Protein 2HKU (pdb70)

Radius of gyration: 21.36 Å; Cα contacts (8 Å, |Δi|>4): 514; chains: 2; bounding box: 47×58×42 Å

Foldseek 3Di:
DLLVLLLVLLLVCCLVPNLPPDPVSSCVSSVHDSVVCCVNQVDSLRSLLVSLLVLLVVQQVVLLVQLVPDDDQLSSLLSSLLSLQPVSLSSLVSNLVNVCDPPVVRVVSNVVSVVCQLVSCLPRVVVLLCLDADDPDDSSVVSVVLVVLSSVLSVVCVVVVQDPQNNSVSSSVVSCVVRVRDPSSRND/DVVLLLVLCLVVCLPPNLVPDSVSSCVSSVHDSVVCCVPQVDSLSSLLVSLLVLLVVQQVVLCVQLVPQFAQLSSLLSNLCSCLPVSLSSLVSNLVLVCPPPCSSVVSNVVSVVVQQVVQLVVVVVRQVPPDDWDDDSSVLSCQLVVLSSVVSVVVVVDSVVSSVSNCVSRVQDPVRRVDTD

Solvent-accessible surface area: 16522 Å² total

InterPro domains:
  IPR001647 DNA-binding HTH domain, TetR-type [PS50977] (17-76)
  IPR009057 Homedomain-like superfamily [SSF46689] (18-74)
  IPR011075 Tetracyclin repressor-like, C-terminal domain [PF16914] (91-196)
  IPR036271 Tetracyclin repressor-like, C-terminal domain superfamily [SSF48498] (88-207)
  IPR050109 HTH-type, TetR-like transcriptional regulator [PTHR30055] (7-177)

Organism: Rhodococcus jostii (strain RHA1) (NCBI:txid101510)

Secondary structure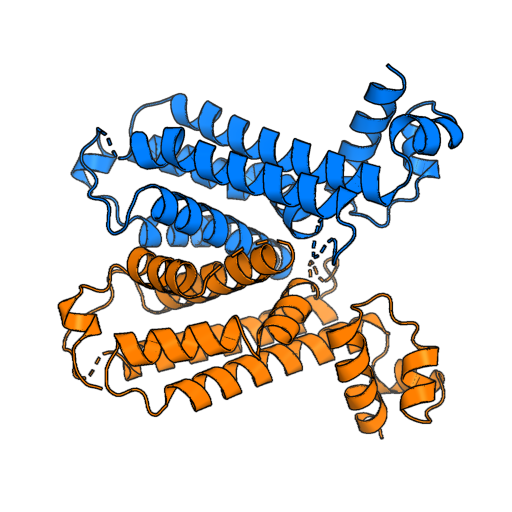 (DSSP, 8-state):
-HHHHHHHHHHHHHHHH-TTS-HHHHHHHHT--HHHHHHHHSSHHHHHHHHHHHHHHHHHHHHHHHHHT---HHHHHHHHHHHHHTTTHHHHHHHHH----S-HHHHHHHHHHHHHHHHHHIIIIIHH---SPPPSS-HHHHHHHHHHHHHHHHHHHHHTTS-TT-SHHHHHHHHHHHH---HHHHH-/-HHHHHHHHHHHHHHH-TTS-HHHHHHHTT--THHHHHHHSSHHHHHHHHHHHHHHHHHHHHHHHHTT-SBHHHHHHHHHHHHHTTTHHHHHHHHH---TT-HHHHHHHHHHHHHHHHHHHHHHHHH-------SS-HHHHHHHHHHHHHHHHHHHT--HHHHHHHHHHHTT--HHHHHSB-

B-factor: mean 34.72, std 11.73, range [13.35, 79.05]

Sequence (370 aa):
QTRDALFTAATELFLEHGEGVPITQICAAAGAHPNQVTYYYGSKERLFVEVACAAVLRAGKRAEDDAATAETVGDYTEKLVGSLLGPGAPSVELFTSALTGRRSELRDLITDTLRTLHSSGEVALIRTLRTGWQLRAGIDVESKAFWSAIFGLVIQKTATGESFGYSLEEAVAVIFANLQIPETVRNTTRDALFTAATELFLEHGEGVPITQICAAAGAHPNQVTYYYGSKERLFVEVACAAVLRAGKRAEDDAATAETVGDYTEKLVGSLLGPGAPSVELFTSALTGRRSELRDLITDTLRTLHSSGEVALIRTLRTGWQLRAGIDVESKAFWSAIFGLVIQKTASLEEAVAVIFANLQIPETVRNTSI

CATH classification: 1.10.357.10

Nearest PDB structures (foldseek):
  2hku-assembly1_A  TM=1.004E+00  e=6.863E-24  Rhodococcus jostii RHA1
  2hku-assembly1_B  TM=9.441E-01  e=1.344E-18  Rhodococcus jostii RHA1
  5gpa-assembly1_A  TM=7.319E-01  e=1.864E-05  Halalkalibacterium halodurans C-125
  6o6n-assembly1_A  TM=6.752E-01  e=1.277E-03  Mycobacterium tuberculosis
  3f0c-assembly1_A-2  TM=6.975E-01  e=4.454E-02  Cytophaga hutchinsonii ATCC 33406

Structure (mmCIF, N/CA/C/O backbone):
data_2HKU
#
_entry.id   2HKU
#
_cell.length_a   94.400
_cell.length_b   123.701
_cell.length_c   73.840
_cell.angle_alpha   90.00
_cell.angle_beta   90.00
_cell.angle_gamma   90.00
#
_symmetry.space_group_name_H-M   'C 2 2 21'
#
loop_
_entity.id
_entity.type
_entity.pdbx_description
1 polymer 'A putative transcriptional regulator'
2 non-polymer 1,2-ETHANEDIOL
3 non-polymer 'TETRAETHYLENE GLYCOL'
4 water water
#
loop_
_atom_site.group_PDB
_atom_site.id
_atom_site.type_symbol
_atom_site.label_atom_id
_atom_site.label_alt_id
_atom_site.label_comp_id
_atom_site.label_asym_id
_atom_site.label_entity_id
_atom_site.label_seq_id
_atom_site.pdbx_PDB_ins_code
_atom_site.Cartn_x
_atom_site.Cartn_y
_atom_site.Cartn_z
_atom_site.occupancy
_atom_site.B_iso_or_equiv
_atom_site.auth_seq_id
_atom_site.auth_comp_id
_atom_site.auth_asym_id
_atom_site.auth_atom_id
_atom_site.pdbx_PDB_model_num
ATOM 1 N N . GLN A 1 20 ? 5.741 7.109 16.033 1.00 56.40 18 GLN A N 1
ATOM 2 C CA . GLN A 1 20 ? 4.577 6.166 16.189 1.00 56.72 18 GLN A CA 1
ATOM 3 C C . GLN A 1 20 ? 4.807 5.133 17.328 1.00 56.18 18 GLN A C 1
ATOM 4 O O . GLN A 1 20 ? 4.299 5.308 18.465 1.00 55.93 18 GLN A O 1
ATOM 10 N N . THR A 1 21 ? 5.570 4.079 17.040 1.00 55.34 19 THR A N 1
ATOM 11 C CA . THR A 1 21 ? 6.239 3.345 18.118 1.00 54.66 19 THR A CA 1
ATOM 12 C C . THR A 1 21 ? 7.349 4.234 18.678 1.00 52.96 19 THR A C 1
ATOM 13 O O . THR A 1 21 ? 7.512 4.280 19.907 1.00 53.31 19 THR A O 1
ATOM 17 N N . ARG A 1 22 ? 8.091 4.937 17.793 1.00 50.72 20 ARG A N 1
ATOM 18 C CA . ARG A 1 22 ? 8.962 6.041 18.228 1.00 48.78 20 ARG A CA 1
ATOM 19 C C . ARG A 1 22 ? 8.305 6.902 19.329 1.00 46.83 20 ARG A C 1
ATOM 20 O O . ARG A 1 22 ? 8.888 7.053 20.432 1.00 44.75 20 ARG A O 1
ATOM 28 N N . ASP A 1 23 ? 7.093 7.418 19.065 1.00 45.07 21 ASP A N 1
ATOM 29 C CA . ASP A 1 23 ? 6.384 8.253 20.045 1.00 44.32 21 ASP A CA 1
ATOM 30 C C . ASP A 1 23 ? 5.931 7.498 21.314 1.00 42.48 21 ASP A C 1
ATOM 31 O O . ASP A 1 23 ? 5.995 8.051 22.445 1.00 41.16 21 ASP A O 1
ATOM 36 N N . ALA A 1 24 ? 5.496 6.245 21.128 1.00 40.52 22 ALA A N 1
ATOM 37 C CA . ALA A 1 24 ? 5.072 5.418 22.261 1.00 39.63 22 ALA A CA 1
ATOM 38 C C . ALA A 1 24 ? 6.247 5.221 23.246 1.00 37.04 22 ALA A C 1
ATOM 39 O O . ALA A 1 24 ? 6.092 5.343 24.449 1.00 38.02 22 ALA A O 1
ATOM 41 N N . LEU A 1 25 ? 7.401 4.910 22.698 1.00 35.63 23 LEU A N 1
ATOM 42 C CA . LEU A 1 25 ? 8.652 4.735 23.476 1.00 34.43 23 LEU A CA 1
ATOM 43 C C . LEU A 1 25 ? 9.050 6.012 24.243 1.00 32.77 23 LEU A C 1
ATOM 44 O O . LEU A 1 25 ? 9.298 6.012 25.481 1.00 29.61 23 LEU A O 1
ATOM 49 N N . PHE A 1 26 ? 8.983 7.115 23.504 1.00 32.51 24 PHE A N 1
ATOM 50 C CA . PHE A 1 26 ? 9.365 8.400 24.032 1.00 32.94 24 PHE A CA 1
ATOM 51 C C . PHE A 1 26 ? 8.528 8.783 25.209 1.00 32.43 24 PHE A C 1
ATOM 52 O O . PHE A 1 26 ? 9.048 9.174 26.249 1.00 32.11 24 PHE A O 1
ATOM 60 N N . THR A 1 27 ? 7.205 8.637 25.078 1.00 33.01 25 THR A N 1
ATOM 61 C CA . THR A 1 27 ? 6.283 8.920 26.168 1.00 32.86 25 THR A CA 1
ATOM 62 C C . THR A 1 27 ? 6.492 8.023 27.386 1.00 31.28 25 THR A C 1
ATOM 63 O O . THR A 1 27 ? 6.475 8.505 28.480 1.00 31.54 25 THR A O 1
ATOM 67 N N . ALA A 1 28 ? 6.636 6.709 27.188 1.00 30.54 26 ALA A N 1
ATOM 68 C CA . ALA A 1 28 ? 6.734 5.807 28.301 1.00 29.95 26 ALA A CA 1
ATOM 69 C C . ALA A 1 28 ? 8.054 6.163 28.996 1.00 28.68 26 ALA A C 1
ATOM 70 O O . ALA A 1 28 ? 8.102 6.332 30.200 1.00 28.23 26 ALA A O 1
ATOM 72 N N . ALA A 1 29 ? 9.100 6.297 28.180 1.00 28.54 27 ALA A N 1
ATOM 73 C CA . ALA A 1 29 ? 10.456 6.671 28.689 1.00 28.29 27 ALA A CA 1
ATOM 74 C C . ALA A 1 29 ? 10.385 7.923 29.477 1.00 27.62 27 ALA A C 1
ATOM 75 O O . ALA A 1 29 ? 10.922 7.984 30.591 1.00 27.20 27 ALA A O 1
ATOM 77 N N . THR A 1 30 ? 9.733 8.935 28.948 1.00 26.66 28 THR A N 1
ATOM 78 C CA . THR A 1 30 ? 9.614 10.178 29.630 1.00 26.66 28 THR A CA 1
ATOM 79 C C . THR A 1 30 ? 8.957 9.987 30.992 1.00 28.39 28 THR A C 1
ATOM 80 O O . THR A 1 30 ? 9.448 10.449 31.973 1.00 28.06 28 THR A O 1
ATOM 84 N N . GLU A 1 31 ? 7.837 9.307 31.062 1.00 29.53 29 GLU A N 1
ATOM 85 C CA . GLU A 1 31 ? 7.173 9.181 32.374 1.00 32.16 29 GLU A CA 1
ATOM 86 C C . GLU A 1 31 ? 8.046 8.464 33.395 1.00 27.81 29 GLU A C 1
ATOM 87 O O . GLU A 1 31 ? 8.125 8.858 34.543 1.00 28.01 29 GLU A O 1
ATOM 93 N N . LEU A 1 32 ? 8.619 7.363 32.958 1.00 27.11 30 LEU A N 1
ATOM 94 C CA . LEU A 1 32 ? 9.325 6.434 33.867 1.00 28.04 30 LEU A CA 1
ATOM 95 C C . LEU A 1 32 ? 10.629 7.028 34.328 1.00 27.19 30 LEU A C 1
ATOM 96 O O . LEU A 1 32 ? 10.951 6.940 35.507 1.00 26.90 30 LEU A O 1
ATOM 101 N N . PHE A 1 33 ? 11.377 7.635 33.388 1.00 26.90 31 PHE A N 1
ATOM 102 C CA . PHE A 1 33 ? 12.611 8.406 33.722 1.00 27.23 31 PHE A CA 1
ATOM 103 C C . PHE A 1 33 ? 12.391 9.608 34.633 1.00 29.34 31 PHE A C 1
ATOM 104 O O . PHE A 1 33 ? 13.223 9.901 35.565 1.00 29.76 31 PHE A O 1
ATOM 112 N N . LEU A 1 34 ? 11.316 10.364 34.370 1.00 27.87 32 LEU A N 1
ATOM 113 C CA . LEU A 1 34 ? 11.034 11.501 35.239 1.00 29.40 32 LEU A CA 1
ATOM 114 C C . LEU A 1 34 ? 10.765 11.090 36.679 1.00 29.59 32 LEU A C 1
ATOM 115 O O . LEU A 1 34 ? 11.124 11.791 37.608 1.00 32.15 32 LEU A O 1
ATOM 120 N N . GLU A 1 35 ? 10.164 9.938 36.848 1.00 30.72 33 GLU A N 1
ATOM 121 C CA . GLU A 1 35 ? 9.786 9.447 38.154 1.00 33.10 33 GLU A CA 1
ATOM 122 C C . GLU A 1 35 ? 10.940 8.734 38.855 1.00 32.19 33 GLU A C 1
ATOM 123 O O . GLU A 1 35 ? 11.203 8.986 40.042 1.00 33.58 33 GLU A O 1
ATOM 129 N N . HIS A 1 36 ? 11.622 7.827 38.144 1.00 32.08 34 HIS A N 1
ATOM 130 C CA . HIS A 1 36 ? 12.594 6.897 38.811 1.00 32.40 34 HIS A CA 1
ATOM 131 C C . HIS A 1 36 ? 14.035 6.983 38.374 1.00 33.16 34 HIS A C 1
ATOM 132 O O . HIS A 1 36 ? 14.903 6.331 38.974 1.00 34.46 34 HIS A O 1
ATOM 139 N N . GLY A 1 37 ? 14.289 7.755 37.313 1.00 32.30 35 GLY A N 1
ATOM 140 C CA . GLY A 1 37 ? 15.640 8.048 36.868 1.00 29.94 35 GLY A CA 1
ATOM 141 C C . GLY A 1 37 ? 16.105 7.028 35.883 1.00 28.54 35 GLY A C 1
ATOM 142 O O . GLY A 1 37 ? 15.389 6.138 35.484 1.00 29.82 35 GLY A O 1
ATOM 143 N N . GLU A 1 38 ? 17.364 7.164 35.535 1.00 28.80 36 GLU A N 1
ATOM 144 C CA . GLU A 1 38 ? 17.976 6.422 34.497 1.00 29.45 36 GLU A CA 1
ATOM 145 C C . GLU A 1 38 ? 18.035 4.891 34.682 1.00 28.65 36 GLU A C 1
ATOM 146 O O . GLU A 1 38 ? 18.073 4.159 33.688 1.00 25.48 36 GLU A O 1
ATOM 152 N N . GLY A 1 39 ? 17.997 4.412 35.950 1.00 28.96 37 GLY A N 1
ATOM 153 C CA . GLY A 1 39 ? 17.977 2.973 36.221 1.00 29.54 37 GLY A CA 1
ATOM 154 C C . GLY A 1 39 ? 16.755 2.118 35.838 1.00 31.48 37 GLY A C 1
ATOM 155 O O . GLY A 1 39 ? 16.835 0.864 35.854 1.00 32.88 37 GLY A O 1
ATOM 156 N N . VAL A 1 40 ? 15.623 2.746 35.517 1.00 31.82 38 VAL A N 1
ATOM 157 C CA . VAL A 1 40 ? 14.454 2.042 34.914 1.00 30.77 38 VAL A CA 1
ATOM 158 C C . VAL A 1 40 ? 14.884 1.091 33.820 1.00 32.47 38 VAL A C 1
ATOM 159 O O . VAL A 1 40 ? 15.518 1.547 32.835 1.00 32.67 38 VAL A O 1
ATOM 163 N N . PRO A 1 41 ? 14.601 -0.240 33.964 1.00 32.21 39 PRO A N 1
ATOM 164 C CA . PRO A 1 41 ? 15.005 -1.066 32.836 1.00 31.57 39 PRO A CA 1
ATOM 165 C C . PRO A 1 41 ? 14.312 -0.740 31.518 1.00 31.73 39 PRO A C 1
ATOM 166 O O . PRO A 1 41 ? 13.143 -0.429 31.473 1.00 31.14 39 PRO A O 1
ATOM 170 N N . ILE A 1 42 ? 15.046 -0.872 30.433 1.00 31.69 40 ILE A N 1
ATOM 171 C CA . ILE A 1 42 ? 14.421 -0.798 29.113 1.00 32.25 40 ILE A CA 1
ATOM 172 C C . ILE A 1 42 ? 13.138 -1.656 28.896 1.00 32.07 40 ILE A C 1
ATOM 173 O O . ILE A 1 42 ? 12.161 -1.162 28.319 1.00 30.60 40 ILE A O 1
ATOM 178 N N . THR A 1 43 ? 13.121 -2.893 29.419 1.00 32.62 41 THR A N 1
ATOM 179 C CA . THR A 1 43 ? 11.956 -3.842 29.301 1.00 32.50 41 THR A CA 1
ATOM 180 C C . THR A 1 43 ? 10.639 -3.277 29.877 1.00 32.56 41 THR A C 1
ATOM 181 O O . THR A 1 43 ? 9.520 -3.576 29.404 1.00 34.28 41 THR A O 1
ATOM 185 N N . GLN A 1 44 ? 10.775 -2.466 30.903 1.00 31.68 42 GLN A N 1
ATOM 186 C CA . GLN A 1 44 ? 9.657 -1.813 31.534 1.00 34.02 42 GLN A CA 1
ATOM 187 C C . GLN A 1 44 ? 9.142 -0.665 30.701 1.00 32.98 42 GLN A C 1
ATOM 188 O O . GLN A 1 44 ? 7.960 -0.396 30.722 1.00 32.21 42 GLN A O 1
ATOM 194 N N . ILE A 1 45 ? 10.058 0.067 30.031 1.00 32.70 43 ILE A N 1
ATOM 195 C CA . ILE A 1 45 ? 9.693 1.100 29.055 1.00 32.22 43 ILE A CA 1
ATOM 196 C C . ILE A 1 45 ? 8.985 0.454 27.857 1.00 32.52 43 ILE A C 1
ATOM 197 O O . ILE A 1 45 ? 7.976 0.948 27.409 1.00 31.27 43 ILE A O 1
ATOM 202 N N . CYS A 1 46 ? 9.547 -0.639 27.362 1.00 34.62 44 CYS A N 1
ATOM 203 C CA . CYS A 1 46 ? 8.996 -1.386 26.245 1.00 37.22 44 CYS A CA 1
ATOM 204 C C . CYS A 1 46 ? 7.637 -1.986 26.603 1.00 39.11 44 CYS A C 1
ATOM 205 O O . CYS A 1 46 ? 6.708 -1.940 25.777 1.00 39.49 44 CYS A O 1
ATOM 208 N N . ALA A 1 47 ? 7.519 -2.550 27.814 1.00 41.28 45 ALA A N 1
ATOM 209 C CA . ALA A 1 47 ? 6.218 -3.091 28.308 1.00 42.75 45 ALA A CA 1
ATOM 210 C C . ALA A 1 47 ? 5.175 -1.956 28.354 1.00 43.57 45 ALA A C 1
ATOM 211 O O . ALA A 1 47 ? 4.071 -2.097 27.792 1.00 44.41 45 ALA A O 1
ATOM 213 N N . ALA A 1 48 ? 5.564 -0.812 28.943 1.00 43.21 46 ALA A N 1
ATOM 214 C CA . ALA A 1 48 ? 4.768 0.390 28.959 1.00 43.25 46 ALA A CA 1
ATOM 215 C C . ALA A 1 48 ? 4.389 0.859 27.554 1.00 44.05 46 ALA A C 1
ATOM 216 O O . ALA A 1 48 ? 3.258 1.303 27.328 1.00 44.87 46 ALA A O 1
ATOM 218 N N . ALA A 1 49 ? 5.302 0.770 26.600 1.00 43.23 47 ALA A N 1
ATOM 219 C CA . ALA A 1 49 ? 5.005 1.306 25.296 1.00 43.29 47 ALA A CA 1
ATOM 220 C C . ALA A 1 49 ? 4.281 0.336 24.326 1.00 44.14 47 ALA A C 1
ATOM 221 O O . ALA A 1 49 ? 3.965 0.728 23.196 1.00 45.13 47 ALA A O 1
ATOM 223 N N . GLY A 1 50 ? 4.062 -0.920 24.711 1.00 44.54 48 GLY A N 1
ATOM 224 C CA . GLY A 1 50 ? 3.630 -1.954 23.7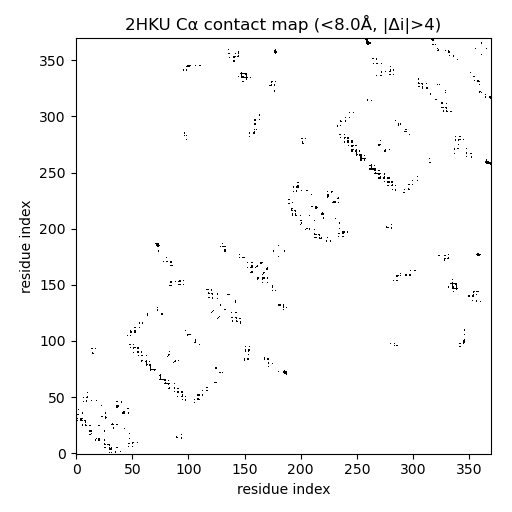31 1.00 45.10 48 GLY A CA 1
ATOM 225 C C . GLY A 1 50 ? 4.662 -2.180 22.634 1.00 45.74 48 GLY A C 1
ATOM 226 O O . GLY A 1 50 ? 4.331 -2.510 21.479 1.00 46.16 48 GLY A O 1
ATOM 227 N N . ALA A 1 51 ? 5.936 -1.984 22.992 1.00 45.36 49 ALA A N 1
ATOM 228 C CA . ALA A 1 51 ? 7.063 -2.051 22.036 1.00 44.50 49 ALA A CA 1
ATOM 229 C C . ALA A 1 51 ? 7.958 -3.255 22.283 1.00 44.75 49 ALA A C 1
ATOM 230 O O . ALA A 1 51 ? 8.024 -3.810 23.395 1.00 43.87 49 ALA A O 1
ATOM 232 N N . HIS A 1 52 ? 8.621 -3.685 21.220 1.00 44.97 50 HIS A N 1
ATOM 233 C CA . HIS A 1 52 ? 9.590 -4.739 21.335 1.00 45.11 50 HIS A CA 1
ATOM 234 C C . HIS A 1 52 ? 10.923 -4.068 21.682 1.00 44.99 50 HIS A C 1
ATOM 235 O O . HIS A 1 52 ? 11.246 -3.011 21.132 1.00 46.52 50 HIS A O 1
ATOM 242 N N . PRO A 1 53 ? 11.713 -4.659 22.608 1.00 44.51 51 PRO A N 1
ATOM 243 C CA . PRO A 1 53 ? 13.071 -4.118 22.851 1.00 43.63 51 PRO A CA 1
ATOM 244 C C . PRO A 1 53 ? 13.870 -3.772 21.600 1.00 42.42 51 PRO A C 1
ATOM 245 O O . PRO A 1 53 ? 14.639 -2.844 21.626 1.00 42.41 51 PRO A O 1
ATOM 249 N N . ASN A 1 54 ? 13.640 -4.445 20.488 1.00 41.75 52 ASN A N 1
ATOM 250 C CA . ASN A 1 54 ? 14.308 -4.069 19.221 1.00 42.58 52 ASN A CA 1
ATOM 251 C C . ASN A 1 54 ? 14.073 -2.649 18.707 1.00 42.23 52 ASN A C 1
ATOM 252 O O . ASN A 1 54 ? 14.904 -2.101 17.977 1.00 41.80 52 ASN A O 1
ATOM 257 N N . GLN A 1 55 ? 12.900 -2.105 19.015 1.00 42.19 53 GLN A N 1
ATOM 258 C CA . GLN A 1 55 ? 12.520 -0.792 18.535 1.00 43.61 53 GLN A CA 1
ATOM 259 C C . GLN A 1 55 ? 13.373 0.273 19.248 1.00 41.88 53 GLN A C 1
ATOM 260 O O . GLN A 1 55 ? 13.688 1.310 18.663 1.00 41.81 53 GLN A O 1
ATOM 266 N N . VAL A 1 56 ? 13.788 -0.021 20.479 1.00 40.83 54 VAL A N 1
ATOM 267 C CA . VAL A 1 56 ? 14.698 0.867 21.178 1.00 41.73 54 VAL A CA 1
ATOM 268 C C . VAL A 1 56 ? 16.039 1.038 20.454 1.00 41.95 54 VAL A C 1
ATOM 269 O O . VAL A 1 56 ? 16.484 2.164 20.213 1.00 40.64 54 VAL A O 1
ATOM 273 N N . THR A 1 57 ? 16.641 -0.068 20.040 1.00 44.34 55 THR A N 1
ATOM 274 C CA . THR A 1 57 ? 17.905 0.021 19.315 1.00 45.26 55 THR A CA 1
ATOM 275 C C . THR A 1 57 ? 17.699 0.651 17.911 1.00 46.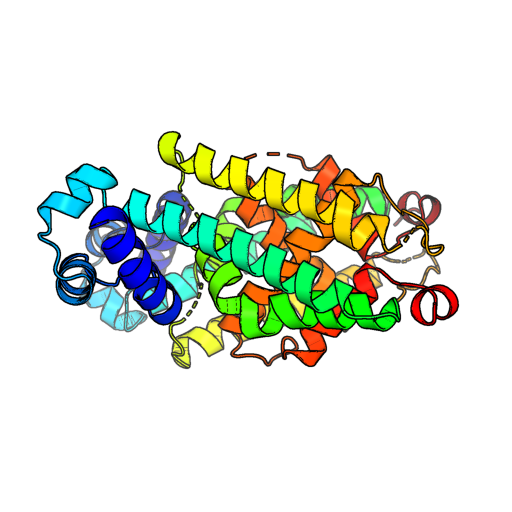77 55 THR A C 1
ATOM 276 O O . THR A 1 57 ? 18.532 1.451 17.471 1.00 46.69 55 THR A O 1
ATOM 280 N N . TYR A 1 58 ? 16.565 0.334 17.270 1.00 47.56 56 TYR A N 1
ATOM 281 C CA . TYR A 1 58 ? 16.146 0.919 15.997 1.00 49.68 56 TYR A CA 1
ATOM 282 C C . TYR A 1 58 ? 15.991 2.435 16.030 1.00 49.24 56 TYR A C 1
ATOM 283 O O . TYR A 1 58 ? 16.600 3.156 15.228 1.00 49.80 56 TYR A O 1
ATOM 292 N N . TYR A 1 59 ? 15.143 2.912 16.933 1.00 48.68 57 TYR A N 1
ATOM 293 C CA . TYR A 1 59 ? 14.865 4.336 17.037 1.00 47.69 57 TYR A CA 1
ATOM 294 C C . TYR A 1 59 ? 15.909 5.164 17.783 1.00 46.45 57 TYR A C 1
ATOM 295 O O . TYR A 1 59 ? 15.966 6.382 17.569 1.00 46.42 57 TYR A O 1
ATOM 304 N N . TYR A 1 60 ? 16.747 4.535 18.619 1.00 44.13 58 TYR A N 1
ATOM 305 C CA . TYR A 1 60 ? 17.634 5.320 19.487 1.00 42.72 58 TYR A CA 1
ATOM 306 C C . TYR A 1 60 ? 19.053 4.823 19.578 1.00 42.80 58 TYR A C 1
ATOM 307 O O . TYR A 1 60 ? 19.924 5.500 20.077 1.00 44.06 58 TYR A O 1
ATOM 316 N N . GLY A 1 61 ? 19.320 3.618 19.105 1.00 43.23 59 GLY A N 1
ATOM 317 C CA . GLY A 1 61 ? 20.705 3.160 19.091 1.00 42.68 59 GLY A CA 1
ATOM 318 C C . GLY A 1 61 ? 21.167 2.644 20.432 1.00 43.83 59 GLY A C 1
ATOM 319 O O . GLY A 1 61 ? 22.144 1.908 20.481 1.00 45.53 59 GLY A O 1
ATOM 320 N N . SER A 1 62 ? 20.480 3.014 21.527 1.00 41.56 60 SER A N 1
ATOM 321 C CA . SER A 1 62 ? 20.897 2.634 22.865 1.00 40.65 60 SER A CA 1
ATOM 322 C C . SER A 1 62 ? 19.979 3.259 23.922 1.00 38.92 60 SER A C 1
ATOM 323 O O . SER A 1 62 ? 19.315 4.283 23.658 1.00 37.72 60 SER A O 1
ATOM 326 N N . LYS A 1 63 ? 20.003 2.665 25.119 1.00 36.28 61 LYS A N 1
ATOM 327 C CA . LYS A 1 63 ? 19.257 3.189 26.251 1.00 35.20 61 LYS A CA 1
ATOM 328 C C . LYS A 1 63 ? 19.724 4.625 26.602 1.00 33.61 61 LYS A C 1
ATOM 329 O O . LYS A 1 63 ? 18.906 5.467 26.914 1.00 32.48 61 LYS A O 1
ATOM 335 N N . GLU A 1 64 ? 21.047 4.844 26.581 1.00 32.79 62 GLU A N 1
ATOM 336 C CA . GLU A 1 64 ? 21.672 6.090 27.036 1.00 33.88 62 GLU A CA 1
ATOM 337 C C . GLU A 1 64 ? 21.210 7.211 26.122 1.00 33.27 62 GLU A C 1
ATOM 338 O O . GLU A 1 64 ? 20.879 8.304 26.550 1.00 31.87 62 GLU A O 1
ATOM 344 N N . ARG A 1 65 ? 21.131 6.897 24.835 1.00 32.16 63 ARG A N 1
ATOM 345 C CA . ARG A 1 65 ? 20.660 7.860 23.922 1.00 33.20 63 ARG A CA 1
ATOM 346 C C . ARG A 1 65 ? 19.153 8.190 24.077 1.00 31.69 63 ARG A C 1
ATOM 347 O O . ARG A 1 65 ? 18.786 9.360 24.025 1.00 30.26 63 ARG A O 1
ATOM 355 N N . LEU A 1 66 ? 18.307 7.179 24.242 1.00 29.84 64 LEU A N 1
ATOM 356 C CA . LEU A 1 66 ? 16.905 7.462 24.705 1.00 29.03 64 LEU A CA 1
ATOM 357 C C . LEU A 1 66 ? 16.834 8.373 25.964 1.00 27.98 64 LEU A C 1
ATOM 358 O O . LEU A 1 66 ? 16.101 9.339 25.956 1.00 27.13 64 LEU A O 1
ATOM 363 N N . PHE A 1 67 ? 17.641 8.070 27.003 1.00 26.33 65 PHE A N 1
ATOM 364 C CA . PHE A 1 67 ? 17.648 8.810 28.229 1.00 23.30 65 PHE A CA 1
ATOM 365 C C . PHE A 1 67 ? 18.049 10.267 27.964 1.00 24.48 65 PHE A C 1
ATOM 366 O O . PHE A 1 67 ? 17.366 11.180 28.423 1.00 20.37 65 PHE A O 1
ATOM 374 N N . VAL A 1 68 ? 19.185 10.486 27.266 1.00 21.84 66 VAL A N 1
ATOM 375 C CA . VAL A 1 68 ? 19.563 11.861 27.021 1.00 23.69 66 VAL A CA 1
ATOM 376 C C . VAL A 1 68 ? 18.500 12.602 26.150 1.00 23.61 66 VAL A C 1
ATOM 377 O O . VAL A 1 68 ? 18.187 13.781 26.408 1.00 22.68 66 VAL A O 1
ATOM 381 N N . GLU A 1 69 ? 17.964 11.960 25.105 1.00 24.12 67 GLU A N 1
ATOM 382 C CA . GLU A 1 69 ? 16.992 12.694 24.306 1.00 25.72 67 GLU A CA 1
ATOM 383 C C . GLU A 1 69 ? 15.777 13.058 25.160 1.00 24.47 67 GLU A C 1
ATOM 384 O O . GLU A 1 69 ? 15.297 14.190 25.108 1.00 25.45 67 GLU A O 1
ATOM 390 N N . VAL A 1 70 ? 15.285 12.093 25.939 1.00 24.26 68 VAL A N 1
ATOM 391 C CA . VAL A 1 70 ? 14.157 12.339 26.861 1.00 24.19 68 VAL A CA 1
ATOM 392 C C . VAL A 1 70 ? 14.446 13.511 27.808 1.00 23.66 68 VAL A C 1
ATOM 393 O O . VAL A 1 70 ? 13.531 14.374 28.090 1.00 22.22 68 VAL A O 1
ATOM 397 N N . ALA A 1 71 ? 15.704 13.545 28.332 1.00 21.76 69 ALA A N 1
ATOM 398 C CA . ALA A 1 71 ? 16.090 14.532 29.323 1.00 22.21 69 ALA A CA 1
ATOM 399 C C . ALA A 1 71 ? 16.141 15.935 28.716 1.00 21.98 69 ALA A C 1
ATOM 400 O O . ALA A 1 71 ? 15.631 16.880 29.274 1.00 22.42 69 ALA A O 1
ATOM 402 N N . CYS A 1 72 ? 16.764 16.045 27.552 1.00 20.43 70 CYS A N 1
ATOM 403 C CA . CYS A 1 72 ? 16.748 17.246 26.775 1.00 21.15 70 CYS A CA 1
ATOM 404 C C . CYS A 1 72 ? 15.316 17.772 26.422 1.00 19.18 70 CYS A C 1
ATOM 405 O O . CYS A 1 72 ? 15.061 18.923 26.616 1.00 22.98 70 CYS A O 1
ATOM 408 N N . ALA A 1 73 ? 14.472 16.972 25.804 1.00 22.80 71 ALA A N 1
ATOM 409 C CA . ALA A 1 73 ? 13.021 17.337 25.535 1.00 22.01 71 ALA A CA 1
ATOM 410 C C . ALA A 1 73 ? 12.277 17.754 26.777 1.00 22.53 71 ALA A C 1
ATOM 411 O O . ALA A 1 73 ? 11.626 18.798 26.800 1.00 24.95 71 ALA A O 1
ATOM 413 N N . ALA A 1 74 ? 12.459 17.019 27.876 1.00 23.12 72 ALA A N 1
ATOM 414 C CA . ALA A 1 74 ? 11.872 17.423 29.179 1.00 21.92 72 ALA A CA 1
ATOM 415 C C . ALA A 1 74 ? 12.243 18.782 29.661 1.00 20.84 72 ALA A C 1
ATOM 416 O O . ALA A 1 74 ? 11.400 19.583 30.023 1.00 21.62 72 ALA A O 1
ATOM 418 N N . VAL A 1 75 ? 13.529 19.107 29.718 1.00 20.21 73 VAL A N 1
ATOM 419 C CA . VAL A 1 75 ? 13.892 20.426 30.142 1.00 18.54 73 VAL A CA 1
ATOM 420 C C . VAL A 1 75 ? 13.512 21.569 29.159 1.00 19.21 73 VAL A C 1
ATOM 421 O O . VAL A 1 75 ? 13.241 22.696 29.589 1.00 21.47 73 VAL A O 1
ATOM 425 N N . LEU A 1 76 ? 13.584 21.330 27.862 1.00 19.23 74 LEU A N 1
ATOM 426 C CA . LEU A 1 76 ? 13.101 22.290 26.868 1.00 20.62 74 LEU A CA 1
ATOM 427 C C . LEU A 1 76 ? 11.606 22.574 27.028 1.00 21.37 74 LEU A C 1
ATOM 428 O O . LEU A 1 76 ? 11.155 23.720 26.967 1.00 21.49 74 LEU A O 1
ATOM 433 N N . ARG A 1 77 ? 10.868 21.499 27.219 1.00 23.11 75 ARG A N 1
ATOM 434 C CA . ARG A 1 77 ? 9.424 21.636 27.400 1.00 26.55 75 ARG A CA 1
ATOM 435 C C . ARG A 1 77 ? 9.124 22.344 28.711 1.00 25.32 75 ARG A C 1
ATOM 436 O O . ARG A 1 77 ? 8.311 23.314 28.784 1.00 26.09 75 ARG A O 1
ATOM 444 N N . ALA A 1 78 ? 9.780 21.903 29.797 1.00 25.23 76 ALA A N 1
ATOM 445 C CA . ALA A 1 78 ? 9.749 22.710 31.079 1.00 23.85 76 ALA A CA 1
ATOM 446 C C . ALA A 1 78 ? 10.097 24.159 30.963 1.00 23.27 76 ALA A C 1
ATOM 447 O O . ALA A 1 78 ? 9.421 25.009 31.519 1.00 25.38 76 ALA A O 1
ATOM 449 N N . GLY A 1 79 ? 11.164 24.523 30.268 1.00 24.04 77 GLY A N 1
ATOM 450 C CA . GLY A 1 79 ? 11.478 25.915 30.070 1.00 21.57 77 GLY A CA 1
ATOM 451 C C . GLY A 1 79 ? 10.374 26.646 29.266 1.00 25.07 77 GLY A C 1
ATOM 452 O O . GLY A 1 79 ? 10.025 27.782 29.592 1.00 25.05 77 GLY A O 1
ATOM 453 N N . LYS A 1 80 ? 9.845 26.037 28.209 1.00 24.82 78 LYS A N 1
ATOM 454 C CA . LYS A 1 80 ? 8.759 26.710 27.443 1.00 25.92 78 LYS A CA 1
ATOM 455 C C . LYS A 1 80 ? 7.470 26.875 28.274 1.00 25.04 78 LYS A C 1
ATOM 456 O O . LYS A 1 80 ? 6.825 27.918 28.221 1.00 25.05 78 LYS A O 1
ATOM 462 N N . ARG A 1 81 ? 7.112 25.840 29.033 1.00 27.20 79 ARG A N 1
ATOM 463 C CA . ARG A 1 81 ? 5.960 25.906 29.947 1.00 29.42 79 ARG A CA 1
ATOM 464 C C . ARG A 1 81 ? 6.077 27.029 30.949 1.00 30.21 79 ARG A C 1
ATOM 465 O O . ARG A 1 81 ? 5.100 27.802 31.148 1.00 32.99 79 ARG A O 1
ATOM 473 N N . ALA A 1 82 ? 7.284 27.233 31.521 1.00 27.65 80 ALA A N 1
ATOM 474 C CA . ALA A 1 82 ? 7.533 28.314 32.423 1.00 26.31 80 ALA A CA 1
ATOM 475 C C . ALA A 1 82 ? 7.351 29.667 31.745 1.00 27.61 80 ALA A C 1
ATOM 476 O O . ALA A 1 82 ? 6.707 30.553 32.314 1.00 26.60 80 ALA A O 1
ATOM 478 N N . GLU A 1 83 ? 7.958 29.850 30.569 1.00 25.72 81 GLU A N 1
ATOM 479 C CA . GLU A 1 83 ? 7.857 31.078 29.810 1.00 27.23 81 GLU A CA 1
ATOM 480 C C . GLU A 1 83 ? 6.349 31.327 29.398 1.00 28.06 81 GLU A C 1
ATOM 481 O O . GLU A 1 83 ? 5.857 32.467 29.408 1.00 27.59 81 GLU A O 1
ATOM 487 N N . ASP A 1 84 ? 5.651 30.243 29.152 1.00 29.01 82 ASP A N 1
ATOM 488 C CA . ASP A 1 84 ? 4.303 30.336 28.641 1.00 31.12 82 ASP A CA 1
ATOM 489 C C . ASP A 1 84 ? 3.420 30.800 29.757 1.00 33.44 82 ASP A C 1
ATOM 490 O O . ASP A 1 84 ? 2.690 31.773 29.568 1.00 34.57 82 ASP A O 1
ATOM 495 N N . ASP A 1 85 ? 3.571 30.157 30.922 1.00 34.87 83 ASP A N 1
ATOM 496 C CA . ASP A 1 85 ? 2.801 30.447 32.144 1.00 36.95 83 ASP A CA 1
ATOM 497 C C . ASP A 1 85 ? 3.148 31.812 32.651 1.00 36.64 83 ASP A C 1
ATOM 498 O O . ASP A 1 85 ? 2.263 32.503 33.174 1.00 37.90 83 ASP A O 1
ATOM 503 N N . ALA A 1 86 ? 4.388 32.273 32.449 1.00 36.27 84 ALA A N 1
ATOM 504 C CA . ALA A 1 86 ? 4.785 33.650 32.763 1.00 36.58 84 ALA A CA 1
ATOM 505 C C . ALA A 1 86 ? 4.215 34.735 31.896 1.00 37.49 84 ALA A C 1
ATOM 506 O O . ALA A 1 86 ? 4.086 35.886 32.344 1.00 38.20 84 ALA A O 1
ATOM 508 N N . ALA A 1 87 ? 4.057 34.445 30.603 1.00 37.41 85 ALA A N 1
ATOM 509 C CA . ALA A 1 87 ? 3.414 35.417 29.648 1.00 38.96 85 ALA A CA 1
ATOM 510 C C . ALA A 1 87 ? 1.921 35.743 30.041 1.00 39.54 85 ALA A C 1
ATOM 511 O O . ALA A 1 87 ? 1.393 36.768 29.628 1.00 42.01 85 ALA A O 1
ATOM 513 N N . THR A 1 88 ? 1.318 34.881 30.831 1.00 40.77 86 THR A N 1
ATOM 514 C CA . THR A 1 88 ? -0.019 35.074 31.276 1.00 43.30 86 THR A CA 1
ATOM 515 C C . THR A 1 88 ? -0.204 35.694 32.613 1.00 45.40 86 THR A C 1
ATOM 516 O O . THR A 1 88 ? -1.169 35.391 33.249 1.00 46.36 86 THR A O 1
ATOM 520 N N . ALA A 1 89 ? 0.631 36.634 32.996 1.00 47.51 87 ALA A N 1
ATOM 521 C CA . ALA A 1 89 ? 0.201 38.010 32.963 1.00 49.90 87 ALA A CA 1
ATOM 522 C C . ALA A 1 89 ? 1.312 38.910 33.353 1.00 51.84 87 ALA A C 1
ATOM 523 O O . ALA A 1 89 ? 2.226 38.478 34.052 1.00 52.53 87 ALA A O 1
ATOM 525 N N . GLU A 1 90 ? 1.209 40.184 32.947 1.00 53.17 88 GLU A N 1
ATOM 526 C CA . GLU A 1 90 ? 1.412 41.261 33.908 1.00 52.88 88 GLU A CA 1
ATOM 527 C C . GLU A 1 90 ? 0.904 40.870 35.292 1.00 53.27 88 GLU A C 1
ATOM 528 O O . GLU A 1 90 ? -0.207 40.359 35.434 1.00 55.26 88 GLU A O 1
ATOM 534 N N . THR A 1 91 ? 1.724 41.113 36.309 1.00 52.83 89 THR A N 1
ATOM 535 C CA . THR A 1 91 ? 2.779 42.115 36.219 1.00 50.87 89 THR A CA 1
ATOM 536 C C . THR A 1 91 ? 4.139 41.465 35.990 1.00 49.89 89 THR A C 1
ATOM 537 O O . THR A 1 91 ? 4.254 40.240 35.948 1.00 49.18 89 THR A O 1
ATOM 541 N N . VAL A 1 92 ? 5.168 42.294 35.843 1.00 48.28 90 VAL A N 1
ATOM 542 C CA . VAL A 1 92 ? 6.523 41.806 35.692 1.00 48.78 90 VAL A CA 1
ATOM 543 C C . VAL A 1 92 ? 7.066 41.000 36.918 1.00 48.57 90 VAL A C 1
ATOM 544 O O . VAL A 1 92 ? 7.635 39.871 36.753 1.00 49.10 90 VAL A O 1
ATOM 548 N N . GLY A 1 93 ? 6.866 41.537 38.124 1.00 47.09 91 GLY A N 1
ATOM 549 C CA . GLY A 1 93 ? 7.253 40.841 39.339 1.00 44.92 91 GLY A CA 1
ATOM 550 C C . GLY A 1 93 ? 6.580 39.511 39.268 1.00 43.80 91 GLY A C 1
ATOM 551 O O . GLY A 1 93 ? 7.143 38.483 39.621 1.00 44.42 91 GLY A O 1
ATOM 552 N N . ASP A 1 94 ? 5.369 39.521 38.740 1.00 43.20 92 ASP A N 1
ATOM 553 C CA . ASP A 1 94 ? 4.539 38.337 38.688 1.00 42.26 92 ASP A CA 1
ATOM 554 C C . ASP A 1 94 ? 4.916 37.362 37.546 1.00 40.79 92 ASP A C 1
ATOM 555 O O . ASP A 1 94 ? 4.615 36.177 37.596 1.00 40.28 92 ASP A O 1
ATOM 560 N N . TYR A 1 95 ? 5.479 37.915 36.493 1.00 39.31 93 TYR A N 1
ATOM 561 C CA . TYR A 1 95 ? 5.962 37.132 35.357 1.00 38.82 93 TYR A CA 1
ATOM 562 C C . TYR A 1 95 ? 7.155 36.303 35.847 1.00 36.95 93 TYR A C 1
ATOM 563 O O . TYR A 1 95 ? 7.200 35.100 35.612 1.00 37.21 93 TYR A O 1
ATOM 572 N N . THR A 1 96 ? 8.088 36.993 36.509 1.00 36.48 94 THR A N 1
ATOM 573 C CA . THR A 1 96 ? 9.219 36.387 37.157 1.00 35.39 94 THR A CA 1
ATOM 574 C C . THR A 1 96 ? 8.871 35.354 38.187 1.00 35.93 94 THR A C 1
ATOM 575 O O . THR A 1 96 ? 9.517 34.314 38.189 1.00 34.96 94 THR A O 1
ATOM 579 N N . GLU A 1 97 ? 7.825 35.574 39.008 1.00 35.60 95 GLU A N 1
ATOM 580 C CA . GLU A 1 97 ? 7.410 34.601 40.049 1.00 36.01 95 GLU A CA 1
ATOM 581 C C . GLU A 1 97 ? 6.852 33.354 39.428 1.00 33.13 95 GLU A C 1
ATOM 582 O O . GLU A 1 97 ? 7.041 32.190 39.845 1.00 32.59 95 GLU A O 1
ATOM 588 N N . LYS A 1 98 ? 6.077 33.606 38.397 1.00 32.51 96 LYS A N 1
ATOM 589 C CA . LYS A 1 98 ? 5.475 32.568 37.640 1.00 29.80 96 LYS A CA 1
ATOM 590 C C . LYS A 1 98 ? 6.594 31.768 36.887 1.00 26.21 96 LYS A C 1
ATOM 591 O O . LYS A 1 98 ? 6.585 30.590 36.859 1.00 24.85 96 LYS A O 1
ATOM 597 N N . LEU A 1 99 ? 7.496 32.450 36.242 1.00 27.52 97 LEU A N 1
ATOM 598 C CA . LEU A 1 99 ? 8.499 31.725 35.459 1.00 26.06 97 LEU A CA 1
ATOM 599 C C . LEU A 1 99 ? 9.348 30.862 36.429 1.00 24.67 97 LEU A C 1
ATOM 600 O O . LEU A 1 99 ? 9.404 29.685 36.284 1.00 23.81 97 LEU A O 1
ATOM 605 N N . VAL A 1 100 ? 9.869 31.465 37.484 1.00 26.71 98 VAL A N 1
ATOM 606 C CA . VAL A 1 100 ? 10.755 30.771 38.487 1.00 26.48 98 VAL A CA 1
ATOM 607 C C . VAL A 1 100 ? 10.019 29.739 39.254 1.00 26.52 98 VAL A C 1
ATOM 608 O O . VAL A 1 100 ? 10.428 28.582 39.372 1.00 27.12 98 VAL A O 1
ATOM 612 N N . GLY A 1 101 ? 8.824 30.104 39.748 1.00 29.08 99 GLY A N 1
ATOM 613 C CA . GLY A 1 101 ? 7.961 29.097 40.359 1.00 24.52 99 GLY A CA 1
ATOM 614 C C . GLY A 1 101 ? 7.657 27.898 39.526 1.00 25.66 99 GLY A C 1
ATOM 615 O O . GLY A 1 101 ? 7.521 26.808 40.067 1.00 24.38 99 GLY A O 1
ATOM 616 N N . SER A 1 102 ? 7.520 28.052 38.208 1.00 24.60 100 SER A N 1
ATOM 617 C CA . SER A 1 102 ? 7.296 26.868 37.327 1.00 25.11 100 SER A CA 1
ATOM 618 C C . SER A 1 102 ? 8.509 25.941 37.240 1.00 24.80 100 SER A C 1
ATOM 619 O O . SER A 1 102 ? 8.422 24.705 37.421 1.00 26.59 100 SER A O 1
ATOM 622 N N . LEU A 1 103 ? 9.648 26.538 36.913 1.00 26.38 101 LEU A N 1
ATOM 623 C CA . LEU A 1 103 ? 10.906 25.730 36.816 1.00 26.48 101 LEU A CA 1
ATOM 624 C C . LEU A 1 103 ? 11.245 25.071 38.157 1.00 25.43 101 LEU A C 1
ATOM 625 O O . LEU A 1 103 ? 11.635 23.973 38.159 1.00 25.72 101 LEU A O 1
ATOM 630 N N . LEU A 1 104 ? 11.070 25.763 39.293 1.00 27.72 102 LEU A N 1
ATOM 631 C CA . LEU A 1 104 ? 11.491 25.216 40.591 1.00 27.26 102 LEU A CA 1
ATOM 632 C C . LEU A 1 104 ? 10.473 24.295 41.177 1.00 29.72 102 LEU A C 1
ATOM 633 O O . LEU A 1 104 ? 10.786 23.436 42.021 1.00 28.92 102 LEU A O 1
ATOM 638 N N . GLY A 1 105 ? 9.225 24.427 40.715 1.00 30.77 103 GLY A N 1
ATOM 639 C CA . GLY A 1 105 ? 8.184 23.551 41.205 1.00 29.43 103 GLY A CA 1
ATOM 640 C C . GLY A 1 105 ? 7.747 22.466 40.264 1.00 30.60 103 GLY A C 1
ATOM 641 O O . GLY A 1 105 ? 8.347 21.385 40.235 1.00 30.76 103 GLY A O 1
ATOM 642 N N . PRO A 1 106 ? 6.668 22.708 39.464 1.00 29.87 104 PRO A N 1
ATOM 643 C CA . PRO A 1 106 ? 6.348 21.581 38.636 1.00 29.20 104 PRO A CA 1
ATOM 644 C C . PRO A 1 106 ? 7.419 21.183 37.574 1.00 27.14 104 PRO A C 1
ATOM 645 O O . PRO A 1 106 ? 7.398 20.069 37.118 1.00 28.38 104 PRO A O 1
ATOM 649 N N . GLY A 1 107 ? 8.271 22.095 37.134 1.00 28.53 105 GLY A N 1
ATOM 650 C CA . GLY A 1 107 ? 9.287 21.734 36.072 1.00 28.66 105 GLY A CA 1
ATOM 651 C C . GLY A 1 107 ? 10.561 21.131 36.714 1.00 28.00 105 GLY A C 1
ATOM 652 O O . GLY A 1 107 ? 11.519 20.802 36.011 1.00 26.25 105 GLY A O 1
ATOM 653 N N . ALA A 1 108 ? 10.581 20.993 38.049 1.00 27.80 106 ALA A N 1
ATOM 654 C CA . ALA A 1 108 ? 11.855 20.606 38.722 1.00 26.15 106 ALA A CA 1
ATOM 655 C C . ALA A 1 108 ? 12.301 19.195 38.337 1.00 25.61 106 ALA A C 1
ATOM 656 O O . ALA A 1 108 ? 13.458 19.009 37.958 1.00 25.37 106 ALA A O 1
ATOM 658 N N . PRO A 1 109 ? 11.412 18.176 38.356 1.00 26.50 107 PRO A N 1
ATOM 659 C CA . PRO A 1 109 ? 11.852 16.846 37.887 1.00 25.30 107 PRO A CA 1
ATOM 660 C C . PRO A 1 109 ? 12.447 16.810 36.444 1.00 26.15 107 PRO A C 1
ATOM 661 O O . PRO A 1 109 ? 13.358 15.998 36.171 1.00 24.92 107 PRO A O 1
ATOM 665 N N . SER A 1 110 ? 11.916 17.652 35.517 1.00 24.46 108 SER A N 1
ATOM 666 C CA . SER A 1 110 ? 12.513 17.801 34.173 1.00 24.50 108 SER A CA 1
ATOM 667 C C . SER A 1 110 ? 13.913 18.423 34.186 1.00 23.51 108 SER A C 1
ATOM 668 O O . SER A 1 110 ? 14.803 17.907 33.533 1.00 24.84 108 SER A O 1
ATOM 671 N N . VAL A 1 111 ? 14.112 19.534 34.919 1.00 25.02 109 VAL A N 1
ATOM 672 C CA . VAL A 1 111 ? 15.468 20.131 35.104 1.00 25.04 109 VAL A CA 1
ATOM 673 C C . VAL A 1 111 ? 16.389 19.075 35.755 1.00 24.78 109 VAL A C 1
ATOM 674 O O . VAL A 1 111 ? 17.590 18.935 35.413 1.00 24.06 109 VAL A O 1
ATOM 678 N N . GLU A 1 112 ? 15.866 18.412 36.778 1.00 23.86 110 GLU A N 1
ATOM 679 C CA . GLU A 1 112 ? 16.662 17.435 37.514 1.00 23.92 110 GLU A CA 1
ATOM 680 C C . GLU A 1 112 ? 17.073 16.244 36.617 1.00 22.54 110 GLU A C 1
ATOM 681 O O . GLU A 1 112 ? 18.254 15.847 36.582 1.00 23.52 110 GLU A O 1
ATOM 687 N N . LEU A 1 113 ? 16.166 15.702 35.832 1.00 20.79 111 LEU A N 1
ATOM 688 C CA . LEU A 1 113 ? 16.594 14.754 34.806 1.00 22.60 111 LEU A CA 1
ATOM 689 C C . LEU A 1 113 ? 17.696 15.250 33.843 1.00 21.49 111 LEU A C 1
ATOM 690 O O . LEU A 1 113 ? 18.623 14.472 33.466 1.00 21.32 111 LEU A O 1
ATOM 695 N N . PHE A 1 114 ? 17.612 16.515 33.421 1.00 20.92 112 PHE A N 1
ATOM 696 C CA . PHE A 1 114 ? 18.548 17.020 32.450 1.00 20.11 112 PHE A CA 1
ATOM 697 C C . PHE A 1 114 ? 19.902 17.207 33.162 1.00 20.87 112 PHE A C 1
ATOM 698 O O . PHE A 1 114 ? 20.944 16.962 32.560 1.00 20.03 112 PHE A O 1
ATOM 706 N N . THR A 1 115 ? 19.891 17.683 34.418 1.00 21.81 113 THR A N 1
ATOM 707 C CA . THR A 1 115 ? 21.153 17.681 35.249 1.00 22.17 113 THR A CA 1
ATOM 708 C C . THR A 1 115 ? 21.795 16.268 35.349 1.00 21.50 113 THR A C 1
ATOM 709 O O . THR A 1 115 ? 23.050 16.144 35.249 1.00 23.82 113 THR A O 1
ATOM 713 N N . SER A 1 116 ? 20.975 15.218 35.507 1.00 20.54 114 SER A N 1
ATOM 714 C CA . SER A 1 116 ? 21.486 13.823 35.544 1.00 22.07 114 SER A CA 1
ATOM 715 C C . SER A 1 116 ? 22.036 13.431 34.221 1.00 21.65 114 SER A C 1
ATOM 716 O O . SER A 1 116 ? 23.167 12.817 34.129 1.00 21.96 114 SER A O 1
ATOM 719 N N . ALA A 1 117 ? 21.310 13.836 33.176 1.00 20.81 115 ALA A N 1
ATOM 720 C CA . ALA A 1 117 ? 21.853 13.637 31.824 1.00 22.72 115 ALA A CA 1
ATOM 721 C C . ALA A 1 117 ? 23.236 14.337 31.587 1.00 22.83 115 ALA A C 1
ATOM 722 O O . ALA A 1 117 ? 24.092 13.741 30.934 1.00 22.65 115 ALA A O 1
ATOM 732 N N . LEU A 1 119 ? 25.549 15.066 33.681 1.00 26.51 117 LEU A N 1
ATOM 733 C CA . LEU A 1 119 ? 26.515 14.346 34.481 1.00 30.82 117 LEU A CA 1
ATOM 734 C C . LEU A 1 119 ? 26.913 12.994 33.881 1.00 33.13 117 LEU A C 1
ATOM 735 O O . LEU A 1 119 ? 28.040 12.486 34.182 1.00 35.03 117 LEU A O 1
ATOM 748 N N . THR A 1 121 ? 27.043 12.152 30.596 1.00 44.21 119 THR A N 1
ATOM 749 C CA . THR A 1 121 ? 27.604 12.243 29.268 1.00 48.64 119 THR A CA 1
ATOM 750 C C . THR A 1 121 ? 29.009 12.817 29.387 1.00 50.63 119 THR A C 1
ATOM 751 O O . THR A 1 121 ? 29.209 14.049 29.445 1.00 49.78 119 THR A O 1
ATOM 755 N N . GLY A 1 122 ? 29.973 11.905 29.503 1.00 53.90 120 GLY A N 1
ATOM 756 C CA . GLY A 1 122 ? 31.376 12.316 29.671 1.00 56.58 120 GLY A CA 1
ATOM 757 C C . GLY A 1 122 ? 31.820 12.925 28.356 1.00 58.32 120 GLY A C 1
ATOM 758 O O . GLY A 1 122 ? 31.829 14.173 28.175 1.00 58.41 120 GLY A O 1
ATOM 759 N N . ARG A 1 123 ? 32.127 12.025 27.419 1.00 59.61 121 ARG A N 1
ATOM 760 C CA . ARG A 1 123 ? 32.767 12.405 26.163 1.00 60.97 121 ARG A CA 1
ATOM 761 C C . ARG A 1 123 ? 32.230 11.748 24.906 1.00 60.93 121 ARG A C 1
ATOM 762 O O . ARG A 1 123 ? 32.785 11.976 23.825 1.00 61.16 121 ARG A O 1
ATOM 770 N N . ARG A 1 124 ? 31.155 10.952 25.044 1.00 61.39 122 ARG A N 1
ATOM 771 C CA . ARG A 1 124 ? 30.412 10.407 23.876 1.00 61.48 122 ARG A CA 1
ATOM 772 C C . ARG A 1 124 ? 29.900 11.628 23.155 1.00 60.63 122 ARG A C 1
ATOM 773 O O . ARG A 1 124 ? 28.962 12.262 23.617 1.00 61.63 122 ARG A O 1
ATOM 781 N N . SER A 1 125 ? 30.518 11.973 22.038 1.00 60.17 123 SER A N 1
ATOM 782 C CA . SER A 1 125 ? 30.170 13.205 21.314 1.00 58.75 123 SER A CA 1
ATOM 783 C C . SER A 1 125 ? 28.733 13.173 20.790 1.00 57.50 123 SER A C 1
ATOM 784 O O . SER A 1 125 ? 28.121 14.236 20.719 1.00 57.10 123 SER A O 1
ATOM 787 N N . GLU A 1 126 ? 28.185 11.988 20.461 1.00 55.87 124 GLU A N 1
ATOM 788 C CA . GLU A 1 126 ? 26.787 11.916 19.976 1.00 54.27 124 GLU A CA 1
ATOM 789 C C . GLU A 1 126 ? 26.204 12.999 20.824 1.00 52.93 124 GLU A C 1
ATOM 790 O O . GLU A 1 126 ? 25.370 13.816 20.357 1.00 53.48 124 GLU A O 1
ATOM 796 N N . LEU A 1 127 ? 26.460 12.931 22.131 1.00 50.36 125 LEU A N 1
ATOM 797 C CA . LEU A 1 127 ? 25.468 12.598 23.114 1.00 46.86 125 LEU A CA 1
ATOM 798 C C . LEU A 1 127 ? 25.709 13.952 23.860 1.00 43.16 125 LEU A C 1
ATOM 799 O O . LEU A 1 127 ? 24.783 14.623 24.226 1.00 39.75 125 LEU A O 1
ATOM 804 N N . ARG A 1 128 ? 26.995 14.318 24.014 1.00 40.35 126 ARG A N 1
ATOM 805 C CA . ARG A 1 128 ? 27.442 15.656 24.340 1.00 38.59 126 ARG A CA 1
ATOM 806 C C . ARG A 1 128 ? 26.830 16.768 23.417 1.00 36.42 126 ARG A C 1
ATOM 807 O O . ARG A 1 128 ? 26.490 17.826 23.893 1.00 34.30 126 ARG A O 1
ATOM 815 N N . ASP A 1 129 ? 26.678 16.494 22.116 1.00 33.28 127 ASP A N 1
ATOM 816 C CA . ASP A 1 129 ? 26.058 17.439 21.177 1.00 32.00 127 ASP A CA 1
ATOM 817 C C . ASP A 1 129 ? 24.576 17.735 21.455 1.00 29.51 127 ASP A C 1
ATOM 818 O O . ASP A 1 129 ? 24.098 18.863 21.281 1.00 26.72 127 ASP A O 1
ATOM 823 N N . LEU A 1 13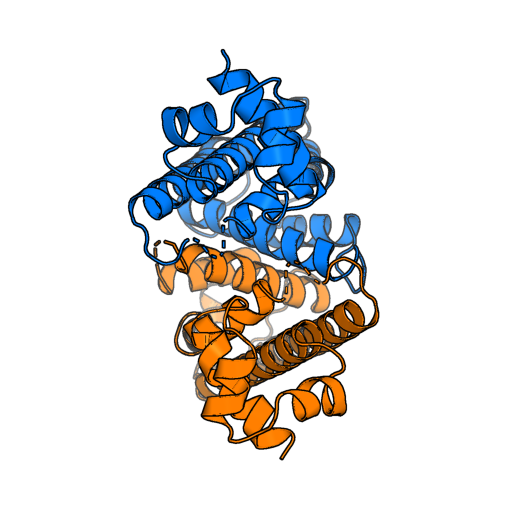0 ? 23.849 16.719 21.895 1.00 28.25 128 LEU A N 1
ATOM 824 C CA . LEU A 1 130 ? 22.438 16.884 22.319 1.00 29.75 128 LEU A CA 1
ATOM 825 C C . LEU A 1 130 ? 22.393 17.816 23.539 1.00 28.10 128 LEU A C 1
ATOM 826 O O . LEU A 1 130 ? 21.545 18.722 23.599 1.00 29.07 128 LEU A O 1
ATOM 831 N N . ILE A 1 131 ? 23.303 17.563 24.502 1.00 26.55 129 ILE A N 1
ATOM 832 C CA . ILE A 1 131 ? 23.406 18.317 25.728 1.00 25.43 129 ILE A CA 1
ATOM 833 C C . ILE A 1 131 ? 23.744 19.759 25.401 1.00 24.17 129 ILE A C 1
ATOM 834 O O . ILE A 1 131 ? 23.097 20.683 25.926 1.00 23.54 129 ILE A O 1
ATOM 839 N N . THR A 1 132 ? 24.823 19.970 24.616 1.00 21.66 130 THR A N 1
ATOM 840 C CA . THR A 1 132 ? 25.250 21.316 24.313 1.00 22.13 130 THR A CA 1
ATOM 841 C C . THR A 1 132 ? 24.228 22.061 23.464 1.00 21.80 130 THR A C 1
ATOM 842 O O . THR A 1 132 ? 24.023 23.269 23.649 1.00 21.27 130 THR A O 1
ATOM 846 N N . ASP A 1 133 ? 23.601 21.395 22.510 1.00 19.43 131 ASP A N 1
ATOM 847 C CA . ASP A 1 133 ? 22.614 22.096 21.790 1.00 20.91 131 ASP A CA 1
ATOM 848 C C . ASP A 1 133 ? 21.497 22.566 22.714 1.00 19.77 131 ASP A C 1
ATOM 849 O O . ASP A 1 133 ? 21.001 23.630 22.513 1.00 18.34 131 ASP A O 1
ATOM 854 N N . THR A 1 134 ? 21.071 21.695 23.630 1.00 21.01 132 THR A N 1
ATOM 855 C CA . THR A 1 134 ? 19.956 21.913 24.602 1.00 21.42 132 THR A CA 1
ATOM 856 C C . THR A 1 134 ? 20.291 23.078 25.507 1.00 21.49 132 THR A C 1
ATOM 857 O O . THR A 1 134 ? 19.520 23.973 25.659 1.00 19.68 132 THR A O 1
ATOM 861 N N . LEU A 1 135 ? 21.521 23.119 25.999 1.00 21.05 133 LEU A N 1
ATOM 862 C CA . LEU A 1 135 ? 22.011 24.216 26.797 1.00 20.48 133 LEU A CA 1
ATOM 863 C C . LEU A 1 135 ? 22.038 25.525 26.075 1.00 20.96 133 LEU A C 1
ATOM 864 O O . LEU A 1 135 ? 21.651 26.513 26.643 1.00 18.55 133 LEU A O 1
ATOM 869 N N . ARG A 1 136 ? 22.572 25.574 24.844 1.00 22.03 134 ARG A N 1
ATOM 870 C CA . ARG A 1 136 ? 22.561 26.838 24.107 1.00 21.99 134 ARG A CA 1
ATOM 871 C C . ARG A 1 136 ? 21.144 27.334 23.906 1.00 20.83 134 ARG A C 1
ATOM 872 O O . ARG A 1 136 ? 20.911 28.539 23.940 1.00 22.77 134 ARG A O 1
ATOM 880 N N . THR A 1 137 ? 20.227 26.419 23.617 1.00 21.23 135 THR A N 1
ATOM 881 C CA . THR A 1 137 ? 18.775 26.798 23.361 1.00 21.65 135 THR A CA 1
ATOM 882 C C . THR A 1 137 ? 18.130 27.338 24.634 1.00 22.06 135 THR A C 1
ATOM 883 O O . THR A 1 137 ? 17.334 28.294 24.555 1.00 23.29 135 THR A O 1
ATOM 887 N N . LEU A 1 138 ? 18.368 26.672 25.804 1.00 20.83 136 LEU A N 1
ATOM 888 C CA . LEU A 1 138 ? 17.862 27.193 27.098 1.00 20.45 136 LEU A CA 1
ATOM 889 C C . LEU A 1 138 ? 18.415 28.596 27.298 1.00 19.67 136 LEU A C 1
ATOM 890 O O . LEU A 1 138 ? 17.678 29.522 27.662 1.00 17.70 136 LEU A O 1
ATOM 895 N N . HIS A 1 139 ? 19.715 28.775 27.063 1.00 17.88 137 HIS A N 1
ATOM 896 C CA . HIS A 1 139 ? 20.345 30.083 27.277 1.00 17.79 137 HIS A CA 1
ATOM 897 C C . HIS A 1 139 ? 19.885 31.190 26.293 1.00 19.69 137 HIS A C 1
ATOM 898 O O . HIS A 1 139 ? 19.600 32.334 26.718 1.00 18.86 137 HIS A O 1
ATOM 905 N N . SER A 1 140 ? 19.694 30.822 25.023 1.00 19.45 138 SER A N 1
ATOM 906 C CA . SER A 1 140 ? 19.049 31.762 24.029 1.00 20.89 138 SER A CA 1
ATOM 907 C C . SER A 1 140 ? 17.631 32.086 24.478 1.00 21.73 138 SER A C 1
ATOM 908 O O . SER A 1 140 ? 17.180 33.242 24.416 1.00 22.60 138 SER A O 1
ATOM 911 N N . SER A 1 141 ? 16.937 31.055 24.877 1.00 22.22 139 SER A N 1
ATOM 912 C CA . SER A 1 141 ? 15.585 31.214 25.261 1.00 23.93 139 SER A CA 1
ATOM 913 C C . SER A 1 141 ? 15.497 32.216 26.439 1.00 26.32 139 SER A C 1
ATOM 914 O O . SER A 1 141 ? 14.553 33.001 26.497 1.00 25.34 139 SER A O 1
ATOM 917 N N . GLY A 1 142 ? 16.524 32.264 27.310 1.00 26.48 140 GLY A N 1
ATOM 918 C CA . GLY A 1 142 ? 16.454 33.122 28.488 1.00 24.48 140 GLY A CA 1
ATOM 919 C C . GLY A 1 142 ? 16.724 34.565 28.153 1.00 27.91 140 GLY A C 1
ATOM 920 O O . GLY A 1 142 ? 16.110 35.473 28.758 1.00 27.10 140 GLY A O 1
ATOM 921 N N . GLU A 1 143 ? 17.669 34.814 27.215 1.00 24.53 141 GLU A N 1
ATOM 922 C CA . GLU A 1 143 ? 17.857 36.147 26.682 1.00 24.95 141 GLU A CA 1
ATOM 923 C C . GLU A 1 143 ? 16.545 36.709 26.165 1.00 24.91 141 GLU A C 1
ATOM 924 O O . GLU A 1 143 ? 16.232 37.862 26.477 1.00 25.33 141 GLU A O 1
ATOM 930 N N . VAL A 1 144 ? 15.809 35.914 25.400 1.00 25.25 142 VAL A N 1
ATOM 931 C CA . VAL A 1 144 ? 14.646 36.459 24.581 1.00 26.91 142 VAL A CA 1
ATOM 932 C C . VAL A 1 144 ? 13.329 36.463 25.305 1.00 27.24 142 VAL A C 1
ATOM 933 O O . VAL A 1 144 ? 12.373 37.153 24.871 1.00 28.11 142 VAL A O 1
ATOM 937 N N . ALA A 1 145 ? 13.236 35.686 26.377 1.00 27.07 143 ALA A N 1
ATOM 938 C CA . ALA A 1 145 ? 12.013 35.683 27.176 1.00 26.82 143 ALA A CA 1
ATOM 939 C C . ALA A 1 145 ? 12.235 36.488 28.474 1.00 26.60 143 ALA A C 1
ATOM 940 O O . ALA A 1 145 ? 12.057 37.714 28.456 1.00 24.85 143 ALA A O 1
ATOM 942 N N . LEU A 1 146 ? 12.746 35.858 29.562 1.00 26.31 144 LEU A N 1
ATOM 943 C CA . LEU A 1 146 ? 13.068 36.623 30.821 1.00 27.20 144 LEU A CA 1
ATOM 944 C C . LEU A 1 146 ? 13.886 37.895 30.735 1.00 27.15 144 LEU A C 1
ATOM 945 O O . LEU A 1 146 ? 13.421 38.934 31.189 1.00 29.76 144 LEU A O 1
ATOM 950 N N . ILE A 1 147 ? 15.114 37.854 30.228 1.00 26.34 145 ILE A N 1
ATOM 951 C CA . ILE A 1 147 ? 16.051 38.972 30.302 1.00 26.88 145 ILE A CA 1
ATOM 952 C C . ILE A 1 147 ? 15.524 40.185 29.439 1.00 29.84 145 ILE A C 1
ATOM 953 O O . ILE A 1 147 ? 15.620 41.325 29.841 1.00 29.25 145 ILE A O 1
ATOM 958 N N . ARG A 1 148 ? 14.924 39.889 28.298 1.00 32.46 146 ARG A N 1
ATOM 959 C CA . ARG A 1 148 ? 14.247 40.898 27.476 1.00 33.76 146 ARG A CA 1
ATOM 960 C C . ARG A 1 148 ? 13.011 41.488 28.175 1.00 34.12 146 ARG A C 1
ATOM 961 O O . ARG A 1 148 ? 12.855 42.705 28.141 1.00 34.45 146 ARG A O 1
ATOM 969 N N . THR A 1 149 ? 12.121 40.638 28.710 1.00 35.42 147 THR A N 1
ATOM 970 C CA . THR A 1 149 ? 10.986 41.091 29.560 1.00 37.53 147 THR A CA 1
ATOM 971 C C . THR A 1 149 ? 11.477 42.156 30.632 1.00 38.70 147 THR A C 1
ATOM 972 O O . THR A 1 149 ? 10.953 43.278 30.709 1.00 38.47 147 THR A O 1
ATOM 976 N N . LEU A 1 150 ? 12.567 41.841 31.338 1.00 38.14 148 LEU A N 1
ATOM 977 C CA . LEU A 1 150 ? 13.208 42.753 32.260 1.00 38.56 148 LEU A CA 1
ATOM 978 C C . LEU A 1 150 ? 13.804 43.999 31.640 1.00 39.43 148 LEU A C 1
ATOM 979 O O . LEU A 1 150 ? 13.667 45.092 32.188 1.00 39.51 148 LEU A O 1
ATOM 992 N N . ARG A 1 152 ? 13.129 45.601 28.933 1.00 43.08 150 ARG A N 1
ATOM 993 C CA . ARG A 1 152 ? 12.240 46.451 28.152 1.00 44.83 150 ARG A CA 1
ATOM 994 C C . ARG A 1 152 ? 11.371 47.137 29.172 1.00 45.74 150 ARG A C 1
ATOM 995 O O . ARG A 1 152 ? 10.910 48.249 28.927 1.00 45.72 150 ARG A O 1
ATOM 1003 N N . THR A 1 153 ? 11.160 46.483 30.325 1.00 45.43 151 THR A N 1
ATOM 1004 C CA . THR A 1 153 ? 10.437 47.135 31.427 1.00 45.00 151 THR A CA 1
ATOM 1005 C C . THR A 1 153 ? 11.285 47.986 32.367 1.00 43.76 151 THR A C 1
ATOM 1006 O O . THR A 1 153 ? 10.734 48.518 33.316 1.00 45.08 151 THR A O 1
ATOM 1010 N N . GLY A 1 154 ? 12.570 48.217 32.076 1.00 42.46 152 GLY A N 1
ATOM 1011 C CA . GLY A 1 154 ? 13.406 49.093 32.917 1.00 40.68 152 GLY A CA 1
ATOM 1012 C C . GLY A 1 154 ? 14.687 48.551 33.614 1.00 41.46 152 GLY A C 1
ATOM 1013 O O . GLY A 1 154 ? 15.605 49.324 34.037 1.00 39.38 152 GLY A O 1
ATOM 1014 N N . TRP A 1 155 ? 14.797 47.224 33.714 1.00 40.74 153 TRP A N 1
ATOM 1015 C CA . TRP A 1 155 ? 15.922 46.605 34.467 1.00 40.18 153 TRP A CA 1
ATOM 1016 C C . TRP A 1 155 ? 17.296 46.788 33.774 1.00 39.28 153 TRP A C 1
ATOM 1017 O O . TRP A 1 155 ? 17.393 46.665 32.553 1.00 39.79 153 TRP A O 1
ATOM 1028 N N . GLN A 1 156 ? 18.332 47.149 34.529 1.00 37.67 154 GLN A N 1
ATOM 1029 C CA . GLN A 1 156 ? 19.640 47.310 33.988 1.00 39.01 154 GLN A CA 1
ATOM 1030 C C . GLN A 1 156 ? 20.459 45.994 34.038 1.00 40.63 154 GLN A C 1
ATOM 1031 O O . GLN A 1 156 ? 20.695 45.434 35.140 1.00 39.59 154 GLN A O 1
ATOM 1037 N N . LEU A 1 157 ? 20.915 45.535 32.862 1.00 39.23 155 LEU A N 1
ATOM 1038 C CA . LEU A 1 157 ? 21.968 44.519 32.750 1.00 38.45 155 LEU A CA 1
ATOM 1039 C C . LEU A 1 157 ? 23.106 44.884 33.665 1.00 38.07 155 LEU A C 1
ATOM 1040 O O . LEU A 1 157 ? 23.501 46.062 33.774 1.00 36.33 155 LEU A O 1
ATOM 1045 N N . ARG A 1 158 ? 23.654 43.855 34.308 1.00 35.44 156 ARG A N 1
ATOM 1046 C CA . ARG A 1 158 ? 24.843 43.987 35.111 1.00 34.26 156 ARG A CA 1
ATOM 1047 C C . ARG A 1 158 ? 26.007 43.447 34.276 1.00 34.10 156 ARG A C 1
ATOM 1048 O O . ARG A 1 158 ? 27.151 43.771 34.494 1.00 35.15 156 ARG A O 1
ATOM 1056 N N . ALA A 1 159 ? 25.694 42.493 33.399 1.00 35.32 157 ALA A N 1
ATOM 1057 C CA . ALA A 1 159 ? 26.634 41.916 32.447 1.00 31.87 157 ALA A CA 1
ATOM 1058 C C . ALA A 1 159 ? 25.873 41.835 31.123 1.00 29.88 157 ALA A C 1
ATOM 1059 O O . ALA A 1 159 ? 24.694 42.166 31.080 1.00 29.96 157 ALA A O 1
ATOM 1061 N N . GLY A 1 160 ? 26.513 41.363 30.067 1.00 30.90 158 GLY A N 1
ATOM 1062 C CA . GLY A 1 160 ? 25.918 41.256 28.726 1.00 28.96 158 GLY A CA 1
ATOM 1063 C C . GLY A 1 160 ? 24.814 40.253 28.794 1.00 29.43 158 GLY A C 1
ATOM 1064 O O . GLY A 1 160 ? 24.849 39.381 29.650 1.00 29.74 158 GLY A O 1
ATOM 1065 N N . ILE A 1 161 ? 23.816 40.398 27.920 1.00 28.12 159 ILE A N 1
ATOM 1066 C CA . ILE A 1 161 ? 22.587 39.642 27.955 1.00 28.28 159 ILE A CA 1
ATOM 1067 C C . ILE A 1 161 ? 22.797 38.087 27.920 1.00 29.65 159 ILE A C 1
ATOM 1068 O O . ILE A 1 161 ? 22.045 37.332 28.540 1.00 29.02 159 ILE A O 1
ATOM 1073 N N . ASP A 1 162 ? 23.826 37.644 27.211 1.00 30.68 160 ASP A N 1
ATOM 1074 C CA . ASP A 1 162 ? 24.150 36.231 27.174 1.00 31.86 160 ASP A CA 1
ATOM 1075 C C . ASP A 1 162 ? 24.506 35.764 28.588 1.00 30.66 160 ASP A C 1
ATOM 1076 O O . ASP A 1 162 ? 23.982 34.742 29.026 1.00 28.52 160 ASP A O 1
ATOM 1081 N N . VAL A 1 163 ? 25.399 36.502 29.282 1.00 30.98 161 VAL A N 1
ATOM 1082 C CA . VAL A 1 163 ? 25.865 36.147 30.666 1.00 30.58 161 VAL A CA 1
ATOM 1083 C C . VAL A 1 163 ? 24.718 36.155 31.677 1.00 29.14 161 VAL A C 1
ATOM 1084 O O . VAL A 1 163 ? 24.629 35.298 32.537 1.00 28.80 161 VAL A O 1
ATOM 1088 N N . GLU A 1 164 ? 23.774 37.071 31.506 1.00 28.13 162 GLU A N 1
ATOM 1089 C CA . GLU A 1 164 ? 22.667 37.159 32.420 1.00 25.98 162 GLU A CA 1
ATOM 1090 C C . GLU A 1 164 ? 21.766 35.937 32.261 1.00 26.57 162 GLU A C 1
ATOM 1091 O O . GLU A 1 164 ? 21.189 35.436 33.236 1.00 24.48 162 GLU A O 1
ATOM 1097 N N . SER A 1 165 ? 21.611 35.451 31.018 1.00 25.60 163 SER A N 1
ATOM 1098 C CA . SER A 1 165 ? 20.850 34.215 30.806 1.00 23.65 163 SER A CA 1
ATOM 1099 C C . SER A 1 165 ? 21.531 33.035 31.473 1.00 22.02 163 SER A C 1
ATOM 1100 O O . SER A 1 165 ? 20.837 32.161 32.018 1.00 21.20 163 SER A O 1
ATOM 1103 N N . LYS A 1 166 ? 22.870 32.945 31.351 1.00 20.35 164 LYS A N 1
ATOM 1104 C CA . LYS A 1 166 ? 23.597 31.845 31.932 1.00 22.08 164 LYS A CA 1
ATOM 1105 C C . LYS A 1 166 ? 23.607 31.903 33.454 1.00 21.29 164 LYS A C 1
ATOM 1106 O O . LYS A 1 166 ? 23.658 30.877 34.088 1.00 21.64 164 LYS A O 1
ATOM 1112 N N . ALA A 1 167 ? 23.616 33.110 34.023 1.00 18.67 165 ALA A N 1
ATOM 1113 C CA . ALA A 1 167 ? 23.507 33.291 35.482 1.00 20.90 165 ALA A CA 1
ATOM 1114 C C . ALA A 1 167 ? 22.172 32.850 35.974 1.00 20.44 165 ALA A C 1
ATOM 1115 O O . ALA A 1 167 ? 22.061 32.221 37.040 1.00 21.57 165 ALA A O 1
ATOM 1117 N N . PHE A 1 168 ? 21.140 33.099 35.179 1.00 18.85 166 PHE A N 1
ATOM 1118 C CA . PHE A 1 168 ? 19.785 32.628 35.515 1.00 19.05 166 PHE A CA 1
ATOM 1119 C C . PHE A 1 168 ? 19.746 31.044 35.424 1.00 18.46 166 PHE A C 1
ATOM 1120 O O . PHE A 1 168 ? 19.349 30.350 36.347 1.00 19.57 166 PHE A O 1
ATOM 1128 N N . TRP A 1 169 ? 20.158 30.486 34.301 1.00 18.06 167 TRP A N 1
ATOM 1129 C CA . TRP A 1 169 ? 20.131 29.031 34.174 1.00 18.19 167 TRP A CA 1
ATOM 1130 C C . TRP A 1 169 ? 21.009 28.237 35.186 1.00 18.54 167 TRP A C 1
ATOM 1131 O O . TRP A 1 169 ? 20.601 27.185 35.642 1.00 17.85 167 TRP A O 1
ATOM 1142 N N . SER A 1 170 ? 22.253 28.651 35.400 1.00 16.96 168 SER A N 1
ATOM 1143 C CA . SER A 1 170 ? 23.088 27.888 36.373 1.00 19.64 168 SER A CA 1
ATOM 1144 C C . SER A 1 170 ? 22.586 27.952 37.807 1.00 18.65 168 SER A C 1
ATOM 1145 O O . SER A 1 170 ? 22.673 26.968 38.506 1.00 18.62 168 SER A O 1
ATOM 1148 N N . ALA A 1 171 ? 21.984 29.088 38.206 1.00 20.39 169 ALA A N 1
ATOM 1149 C CA . ALA A 1 171 ? 21.174 29.173 39.492 1.00 20.90 169 ALA A CA 1
ATOM 1150 C C . ALA A 1 171 ? 20.008 28.153 39.525 1.00 20.75 169 ALA A C 1
ATOM 1151 O O . ALA A 1 171 ? 19.804 27.402 40.503 1.00 19.41 169 ALA A O 1
ATOM 1153 N N . ILE A 1 172 ? 19.188 28.170 38.459 1.00 20.92 170 ILE A N 1
ATOM 1154 C CA . ILE A 1 172 ? 18.146 27.196 38.367 1.00 19.89 170 ILE A CA 1
ATOM 1155 C C . ILE A 1 172 ? 18.666 25.748 38.563 1.00 19.30 170 ILE A C 1
ATOM 1156 O O . ILE A 1 172 ? 18.129 25.032 39.380 1.00 19.55 170 ILE A O 1
ATOM 1161 N N . PHE A 1 173 ? 19.698 25.344 37.808 1.00 19.90 171 PHE A N 1
ATOM 1162 C CA . PHE A 1 173 ? 20.313 23.999 37.949 1.00 19.35 171 PHE A CA 1
ATOM 1163 C C . PHE A 1 173 ? 20.761 23.710 39.375 1.00 18.37 171 PHE A C 1
ATOM 1164 O O . PHE A 1 173 ? 20.368 22.689 39.974 1.00 18.48 171 PHE A O 1
ATOM 1172 N N . GLY A 1 174 ? 21.501 24.642 39.949 1.00 19.99 172 GLY A N 1
ATOM 1173 C CA . GLY A 1 174 ? 22.059 24.465 41.357 1.00 19.88 172 GLY A CA 1
ATOM 1174 C C . GLY A 1 174 ? 20.951 24.482 42.426 1.00 22.08 172 GLY A C 1
ATOM 1175 O O . GLY A 1 174 ? 21.020 23.761 43.447 1.00 21.95 172 GLY A O 1
ATOM 1176 N N . LEU A 1 175 ? 19.925 25.305 42.219 1.00 22.06 173 LEU A N 1
ATOM 1177 C CA . LEU A 1 175 ? 18.761 25.281 43.139 1.00 21.75 173 LEU A CA 1
ATOM 1178 C C . LEU A 1 175 ? 17.942 24.001 43.037 1.00 21.06 173 LEU A C 1
ATOM 1179 O O . LEU A 1 175 ? 17.561 23.421 44.062 1.00 21.75 173 LEU A O 1
ATOM 1184 N N . VAL A 1 176 ? 17.678 23.540 41.837 1.00 19.12 174 VAL A N 1
ATOM 1185 C CA . VAL A 1 176 ? 16.974 22.254 41.650 1.00 19.86 174 VAL A CA 1
ATOM 1186 C C . VAL A 1 176 ? 17.747 21.108 42.261 1.00 20.30 174 VAL A C 1
ATOM 1187 O O . VAL A 1 176 ? 17.159 20.260 42.883 1.00 20.26 174 VAL A O 1
ATOM 1191 N N . ILE A 1 177 ? 19.050 21.056 42.038 1.00 19.16 175 ILE A N 1
ATOM 1192 C CA . ILE A 1 177 ? 19.823 19.954 42.561 1.00 20.37 175 ILE A CA 1
ATOM 1193 C C . ILE A 1 177 ? 19.783 19.923 44.110 1.00 19.37 175 ILE A C 1
ATOM 1194 O O . ILE A 1 177 ? 19.539 18.877 44.719 1.00 19.07 175 ILE A O 1
ATOM 1199 N N . GLN A 1 178 ? 20.037 21.041 44.746 1.00 19.55 176 GLN A N 1
ATOM 1200 C CA . GLN A 1 178 ? 20.118 21.100 46.199 1.00 20.68 176 GLN A CA 1
ATOM 1201 C C . GLN A 1 178 ? 18.781 20.985 46.851 1.00 22.94 176 GLN A C 1
ATOM 1202 O O . GLN A 1 178 ? 18.622 20.483 47.974 1.00 23.49 176 GLN A O 1
ATOM 1208 N N . LYS A 1 179 ? 17.791 21.543 46.185 1.00 24.24 177 LYS A N 1
ATOM 1209 C CA . LYS A 1 179 ? 16.401 21.352 46.657 1.00 25.22 177 LYS A CA 1
ATOM 1210 C C . LYS A 1 179 ? 15.954 19.922 46.742 1.00 26.60 177 LYS A C 1
ATOM 1211 O O . LYS A 1 179 ? 15.344 19.516 47.764 1.00 27.83 177 LYS A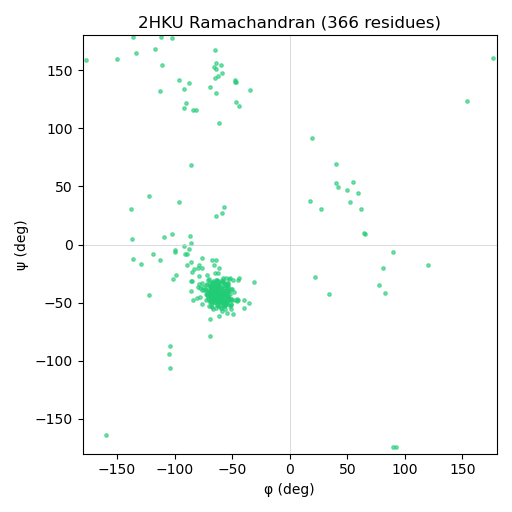 O 1
ATOM 1217 N N . THR A 1 180 ? 16.288 19.120 45.730 1.00 29.24 178 THR A N 1
ATOM 1218 C CA . THR A 1 180 ? 15.939 17.711 45.684 1.00 31.38 178 THR A CA 1
ATOM 1219 C C . THR A 1 180 ? 16.768 16.848 46.665 1.00 32.76 178 THR A C 1
ATOM 1220 O O . THR A 1 180 ? 16.216 15.975 47.397 1.00 32.69 178 THR A O 1
ATOM 1224 N N . ALA A 1 181 ? 18.082 17.117 46.729 1.00 29.46 179 ALA A N 1
ATOM 1225 C CA . ALA A 1 181 ? 18.914 16.457 47.674 1.00 30.30 179 ALA A CA 1
ATOM 1226 C C . ALA A 1 181 ? 18.529 16.707 49.138 1.00 30.46 179 ALA A C 1
ATOM 1227 O O . ALA A 1 181 ? 18.777 15.865 49.957 1.00 32.16 179 ALA A O 1
ATOM 1229 N N . THR A 1 182 ? 18.060 17.920 49.475 1.00 31.77 180 THR A N 1
ATOM 1230 C CA . THR A 1 182 ? 17.842 18.323 50.859 1.00 31.93 180 THR A CA 1
ATOM 1231 C C . THR A 1 182 ? 16.409 17.999 51.274 1.00 32.85 180 THR A C 1
ATOM 1232 O O . THR A 1 182 ? 16.032 18.226 52.432 1.00 32.15 180 THR A O 1
ATOM 1236 N N . GLY A 1 183 ? 15.666 17.466 50.325 1.00 34.25 181 GLY A N 1
ATOM 1237 C CA . GLY A 1 183 ? 14.246 17.261 50.475 1.00 38.57 181 GLY A CA 1
ATOM 1238 C C . GLY A 1 183 ? 13.536 18.590 50.737 1.00 40.65 181 GLY A C 1
ATOM 1239 O O . GLY A 1 183 ? 12.674 18.686 51.631 1.00 41.49 181 GLY A O 1
ATOM 1240 N N . GLU A 1 184 ? 13.899 19.625 49.986 1.00 40.98 182 GLU A N 1
ATOM 1241 C CA . GLU A 1 184 ? 13.270 20.932 50.150 1.00 41.96 182 GLU A CA 1
ATOM 1242 C C . GLU A 1 184 ? 13.338 21.453 51.592 1.00 41.79 182 GLU A C 1
ATOM 1243 O O . GLU A 1 184 ? 12.324 21.883 52.204 1.00 41.74 182 GLU A O 1
ATOM 1249 N N . SER A 1 185 ? 14.544 21.487 52.131 1.00 41.70 183 SER A N 1
ATOM 1250 C CA . SER A 1 185 ? 14.720 22.076 53.434 1.00 41.60 183 SER A CA 1
ATOM 1251 C C . SER A 1 185 ? 16.176 22.429 53.534 1.00 41.36 183 SER A C 1
ATOM 1252 O O . SER A 1 185 ? 16.889 22.537 52.499 1.00 41.01 183 SER A O 1
ATOM 1255 N N . PHE A 1 186 ? 16.612 22.678 54.765 1.00 39.95 184 PHE A N 1
ATOM 1256 C CA . PHE A 1 186 ? 17.961 23.139 55.039 1.00 38.89 184 PHE A CA 1
ATOM 1257 C C . PHE A 1 186 ? 18.292 24.321 54.149 1.00 37.91 184 PHE A C 1
ATOM 1258 O O . PHE A 1 186 ? 19.389 24.413 53.577 1.00 37.97 184 PHE A O 1
ATOM 1266 N N . GLY A 1 187 ? 17.360 25.269 54.080 1.00 35.51 185 GLY A N 1
ATOM 1267 C CA . GLY A 1 187 ? 17.593 26.512 53.294 1.00 32.31 185 GLY A CA 1
ATOM 1268 C C . GLY A 1 187 ? 17.149 26.408 51.809 1.00 29.74 185 GLY A C 1
ATOM 1269 O O . GLY A 1 187 ? 17.176 27.387 51.099 1.00 27.29 185 GLY A O 1
ATOM 1270 N N . TYR A 1 188 ? 16.734 25.226 51.346 1.00 28.49 186 TYR A N 1
ATOM 1271 C CA . TYR A 1 188 ? 16.347 25.075 49.944 1.00 27.46 186 TYR A CA 1
ATOM 1272 C C . TYR A 1 188 ? 14.931 24.573 49.827 1.00 27.94 186 TYR A C 1
ATOM 1273 O O . TYR A 1 188 ? 14.673 23.671 49.025 1.00 28.00 186 TYR A O 1
ATOM 1282 N N . SER A 1 189 ? 14.015 25.102 50.658 1.00 28.19 187 SER A N 1
ATOM 1283 C CA . SER A 1 189 ? 12.586 24.925 50.352 1.00 27.69 187 SER A CA 1
ATOM 1284 C C . SER A 1 189 ? 12.217 25.654 49.045 1.00 28.22 187 SER A C 1
ATOM 1285 O O . SER A 1 189 ? 12.957 26.576 48.562 1.00 26.51 187 SER A O 1
ATOM 1288 N N . LEU A 1 190 ? 11.009 25.356 48.523 1.00 29.48 188 LEU A N 1
ATOM 1289 C CA . LEU A 1 190 ? 10.583 26.030 47.309 1.00 29.93 188 LEU A CA 1
ATOM 1290 C C . LEU A 1 190 ? 10.643 27.546 47.443 1.00 30.66 188 LEU A C 1
ATOM 1291 O O . LEU A 1 190 ? 11.192 28.205 46.613 1.00 28.83 188 LEU A O 1
ATOM 1296 N N . GLU A 1 191 ? 10.108 28.092 48.537 1.00 32.55 189 GLU A N 1
ATOM 1297 C CA . GLU A 1 191 ? 10.109 29.518 48.774 1.00 33.09 189 GLU A CA 1
ATOM 1298 C C . GLU A 1 191 ? 11.524 30.100 48.875 1.00 29.43 189 GLU A C 1
ATOM 1299 O O . GLU A 1 191 ? 11.829 31.157 48.333 1.00 29.78 189 GLU A O 1
ATOM 1305 N N . GLU A 1 192 ? 12.396 29.426 49.581 1.00 26.10 190 GLU A N 1
ATOM 1306 C CA . GLU A 1 192 ? 13.731 29.895 49.706 1.00 26.29 190 GLU A CA 1
ATOM 1307 C C . GLU A 1 192 ? 14.492 29.917 48.372 1.00 23.97 190 GLU A C 1
ATOM 1308 O O . GLU A 1 192 ? 15.199 30.866 48.144 1.00 26.54 190 GLU A O 1
ATOM 1314 N N . ALA A 1 193 ? 14.288 28.904 47.546 1.00 24.91 191 ALA A N 1
ATOM 1315 C CA . ALA A 1 193 ? 14.969 28.794 46.196 1.00 24.05 191 ALA A CA 1
ATOM 1316 C C . ALA A 1 193 ? 14.438 29.896 45.272 1.00 24.18 191 ALA A C 1
ATOM 1317 O O . ALA A 1 193 ? 15.172 30.538 44.631 1.00 22.51 191 ALA A O 1
ATOM 1319 N N . VAL A 1 194 ? 13.108 30.153 45.264 1.00 24.60 192 VAL A N 1
ATOM 1320 C CA . VAL A 1 194 ? 12.588 31.272 44.546 1.00 23.72 192 VAL A CA 1
ATOM 1321 C C . VAL A 1 194 ? 13.204 32.594 44.965 1.00 24.47 192 VAL A C 1
ATOM 1322 O O . VAL A 1 194 ? 13.600 33.440 44.118 1.00 24.78 192 VAL A O 1
ATOM 1326 N N . ALA A 1 195 ? 13.356 32.779 46.282 1.00 24.32 193 ALA A N 1
ATOM 1327 C CA . ALA A 1 195 ? 13.988 33.989 46.823 1.00 23.81 193 ALA A CA 1
ATOM 1328 C C . ALA A 1 195 ? 15.471 34.155 46.401 1.00 22.97 193 ALA A C 1
ATOM 1329 O O . ALA A 1 195 ? 15.970 35.260 46.253 1.00 22.61 193 ALA A O 1
ATOM 1331 N N . VAL A 1 196 ? 16.197 33.061 46.209 1.00 22.72 194 VAL A N 1
ATOM 1332 C CA . VAL A 1 196 ? 17.626 33.209 45.726 1.00 22.61 194 VAL A CA 1
ATOM 1333 C C . VAL A 1 196 ? 17.561 33.842 44.290 1.00 21.27 194 VAL A C 1
ATO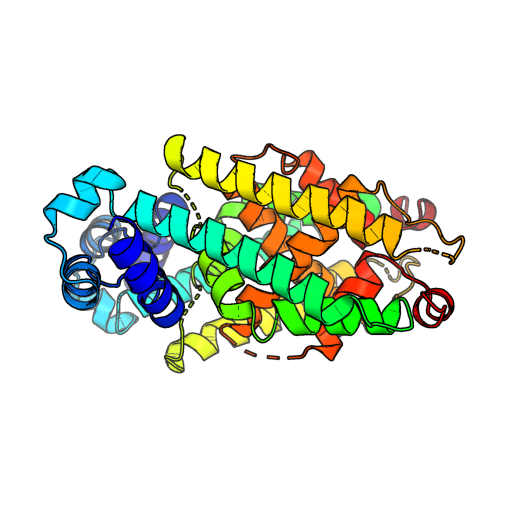M 1334 O O . VAL A 1 196 ? 18.309 34.751 43.992 1.00 21.75 194 VAL A O 1
ATOM 1338 N N . ILE A 1 197 ? 16.657 33.371 43.427 1.00 22.99 195 ILE A N 1
ATOM 1339 C CA . ILE A 1 197 ? 16.600 33.931 42.032 1.00 23.18 195 ILE A CA 1
ATOM 1340 C C . ILE A 1 197 ? 16.230 35.411 42.109 1.00 25.93 195 ILE A C 1
ATOM 1341 O O . ILE A 1 197 ? 16.916 36.235 41.509 1.00 27.57 195 ILE A O 1
ATOM 1346 N N . PHE A 1 198 ? 15.199 35.754 42.918 1.00 26.30 196 PHE A N 1
ATOM 1347 C CA . PHE A 1 198 ? 14.963 37.204 43.198 1.00 27.14 196 PHE A CA 1
ATOM 1348 C C . PHE A 1 198 ? 16.141 38.046 43.703 1.00 27.62 196 PHE A C 1
ATOM 1349 O O . PHE A 1 198 ? 16.333 39.194 43.259 1.00 28.51 196 PHE A O 1
ATOM 1357 N N . ALA A 1 199 ? 16.937 37.510 44.640 1.00 26.36 197 ALA A N 1
ATOM 1358 C CA . ALA A 1 199 ? 18.155 38.169 45.055 1.00 25.10 197 ALA A CA 1
ATOM 1359 C C . ALA A 1 199 ? 19.197 38.232 43.981 1.00 25.68 197 ALA A C 1
ATOM 1360 O O . ALA A 1 199 ? 19.969 39.217 43.933 1.00 27.58 197 ALA A O 1
ATOM 1362 N N . ASN A 1 200 ? 19.262 37.215 43.100 1.00 25.30 198 ASN A N 1
ATOM 1363 C CA . ASN A 1 200 ? 20.223 37.266 41.978 1.00 24.79 198 ASN A CA 1
ATOM 1364 C C . ASN A 1 200 ? 19.862 38.377 40.967 1.00 24.72 198 ASN A C 1
ATOM 1365 O O . ASN A 1 200 ? 20.727 38.975 40.400 1.00 27.23 198 ASN A O 1
ATOM 1370 N N . LEU A 1 201 ? 18.564 38.568 40.717 1.00 26.42 199 LEU A N 1
ATOM 1371 C CA . LEU A 1 201 ? 18.077 39.508 39.679 1.00 28.01 199 LEU A CA 1
ATOM 1372 C C . LEU A 1 201 ? 17.982 40.941 40.229 1.00 29.94 199 LEU A C 1
ATOM 1373 O O . LEU A 1 201 ? 18.173 41.887 39.470 1.00 30.71 199 LEU A O 1
ATOM 1378 N N . GLN A 1 202 ? 17.698 41.057 41.541 1.00 30.86 200 GLN A N 1
ATOM 1379 C CA . GLN A 1 202 ? 17.519 42.335 42.282 1.00 32.55 200 GLN A CA 1
ATOM 1380 C C . GLN A 1 202 ? 16.718 43.346 41.397 1.00 30.99 200 GLN A C 1
ATOM 1381 O O . GLN A 1 202 ? 17.280 44.272 40.856 1.00 32.39 200 GLN A O 1
ATOM 1387 N N . ILE A 1 203 ? 15.446 43.061 41.185 1.00 32.82 201 ILE A N 1
ATOM 1388 C CA . ILE A 1 203 ? 14.596 43.754 40.233 1.00 33.21 201 ILE A CA 1
ATOM 1389 C C . ILE A 1 203 ? 13.949 44.873 41.059 1.00 36.28 201 ILE A C 1
ATOM 1390 O O . ILE A 1 203 ? 13.216 44.549 42.012 1.00 36.45 201 ILE A O 1
ATOM 1395 N N . PRO A 1 204 ? 14.218 46.159 40.696 1.00 38.79 202 PRO A N 1
ATOM 1396 C CA . PRO A 1 204 ? 13.556 47.316 41.345 1.00 39.12 202 PRO A CA 1
ATOM 1397 C C . PRO A 1 204 ? 12.061 47.189 41.471 1.00 40.66 202 PRO A C 1
ATOM 1398 O O . PRO A 1 204 ? 11.366 46.669 40.563 1.00 39.41 202 PRO A O 1
ATOM 1402 N N . GLU A 1 205 ? 11.541 47.668 42.611 1.00 42.94 203 GLU A N 1
ATOM 1403 C CA . GLU A 1 205 ? 10.116 47.526 42.890 1.00 46.03 203 GLU A CA 1
ATOM 1404 C C . GLU A 1 205 ? 9.234 48.104 41.756 1.00 45.38 203 GLU A C 1
ATOM 1405 O O . GLU A 1 205 ? 8.188 47.549 41.450 1.00 45.98 203 GLU A O 1
ATOM 1411 N N . THR A 1 206 ? 9.692 49.183 41.141 1.00 46.69 204 THR A N 1
ATOM 1412 C CA . THR A 1 206 ? 8.933 49.927 40.104 1.00 48.58 204 THR A CA 1
ATOM 1413 C C . THR A 1 206 ? 8.793 49.099 38.800 1.00 47.96 204 THR A C 1
ATOM 1414 O O . THR A 1 206 ? 7.662 48.900 38.261 1.00 47.21 204 THR A O 1
ATOM 1418 N N . VAL A 1 207 ? 9.941 48.550 38.369 1.00 47.78 205 VAL A N 1
ATOM 1419 C CA . VAL A 1 207 ? 9.992 47.455 37.369 1.00 45.90 205 VAL A CA 1
ATOM 1420 C C . VAL A 1 207 ? 9.082 46.279 37.709 1.00 45.79 205 VAL A C 1
ATOM 1421 O O . VAL A 1 207 ? 8.335 45.851 36.861 1.00 45.63 205 VAL A O 1
ATOM 1425 N N . ARG A 1 208 ? 9.091 45.785 38.958 1.00 46.32 206 ARG A N 1
ATOM 1426 C CA . ARG A 1 208 ? 8.258 44.631 39.331 1.00 45.89 206 ARG A CA 1
ATOM 1427 C C . ARG A 1 208 ? 6.789 44.911 39.210 1.00 46.72 206 ARG A C 1
ATOM 1428 O O . ARG A 1 208 ? 5.977 44.005 39.008 1.00 46.90 206 ARG A O 1
ATOM 1436 N N . ASN A 1 209 ? 6.416 46.164 39.422 1.00 49.43 207 ASN A N 1
ATOM 1437 C CA . ASN A 1 209 ? 4.975 46.548 39.450 1.00 50.94 207 ASN A CA 1
ATOM 1438 C C . ASN A 1 209 ? 4.383 46.828 38.082 1.00 50.84 207 ASN A C 1
ATOM 1439 O O . ASN A 1 209 ? 3.160 46.746 37.904 1.00 52.45 207 ASN A O 1
ATOM 1444 N N . THR A 1 210 ? 5.231 47.180 37.132 1.00 50.38 208 THR A N 1
ATOM 1445 C CA . THR A 1 210 ? 4.819 47.188 35.716 1.00 49.98 208 THR A CA 1
ATOM 1446 C C . THR A 1 210 ? 4.017 45.958 35.194 1.00 50.45 208 THR A C 1
ATOM 1447 O O . THR A 1 210 ? 4.407 44.762 35.285 1.00 49.57 208 THR A O 1
ATOM 1451 N N . THR B 1 21 ? 42.449 0.180 58.244 1.00 60.76 19 THR B N 1
ATOM 1452 C CA . THR B 1 21 ? 42.462 0.331 56.734 1.00 61.16 19 THR B CA 1
ATOM 1453 C C . THR B 1 21 ? 41.098 0.544 55.939 1.00 60.77 19 THR B C 1
ATOM 1454 O O . THR B 1 21 ? 41.027 0.351 54.700 1.00 60.24 19 THR B O 1
ATOM 1458 N N . ARG B 1 22 ? 40.039 0.910 56.675 1.00 59.23 20 ARG B N 1
ATOM 1459 C CA . ARG B 1 22 ? 39.022 1.792 56.145 1.00 57.75 20 ARG B CA 1
ATOM 1460 C C . ARG B 1 22 ? 39.637 2.762 55.152 1.00 55.79 20 ARG B C 1
ATOM 1461 O O . ARG B 1 22 ? 38.980 3.159 54.188 1.00 56.18 20 ARG B O 1
ATOM 1469 N N . ASP B 1 23 ? 40.895 3.145 55.388 1.00 53.23 21 ASP B N 1
ATOM 1470 C CA . ASP B 1 23 ? 41.472 4.310 54.732 1.00 50.63 21 ASP B CA 1
ATOM 1471 C C . ASP B 1 23 ? 42.038 3.984 53.400 1.00 48.06 21 ASP B C 1
ATOM 1472 O O . ASP B 1 23 ? 42.024 4.813 52.480 1.00 47.03 21 ASP B O 1
ATOM 1477 N N . ALA B 1 24 ? 42.528 2.757 53.294 1.00 44.47 22 ALA B N 1
ATOM 1478 C CA . ALA B 1 24 ? 42.925 2.204 51.996 1.00 42.28 22 ALA B CA 1
ATOM 1479 C C . ALA B 1 24 ? 41.680 2.218 51.080 1.00 39.52 22 ALA B C 1
ATOM 1480 O O . ALA B 1 24 ? 41.737 2.690 49.981 1.00 39.12 22 ALA B O 1
ATOM 1482 N N . LEU B 1 25 ? 40.567 1.710 51.583 1.00 37.86 23 LEU B N 1
ATOM 1483 C CA . LEU B 1 25 ? 39.290 1.728 50.819 1.00 37.41 23 LEU B CA 1
ATOM 1484 C C . LEU B 1 25 ? 38.911 3.148 50.362 1.00 36.16 23 LEU B C 1
ATOM 1485 O O . LEU B 1 25 ? 38.852 3.433 49.108 1.00 36.12 23 LEU B O 1
ATOM 1490 N N . PHE B 1 26 ? 38.768 4.034 51.369 1.00 36.39 24 PHE B N 1
ATOM 1491 C CA . PHE B 1 26 ? 38.457 5.462 51.190 1.00 35.46 24 PHE B CA 1
ATOM 1492 C C . PHE B 1 26 ? 39.291 6.132 50.169 1.00 35.36 24 PHE B C 1
ATOM 1493 O O . PHE B 1 26 ? 38.792 6.818 49.299 1.00 34.48 24 PHE B O 1
ATOM 1501 N N . THR B 1 27 ? 40.595 5.907 50.251 1.00 35.58 25 THR B N 1
ATOM 1502 C CA . THR B 1 27 ? 41.572 6.410 49.259 1.00 34.59 25 THR B CA 1
ATOM 1503 C C . THR B 1 27 ? 41.442 5.880 47.813 1.00 34.01 25 THR B C 1
ATOM 1504 O O . THR B 1 27 ? 41.384 6.652 46.850 1.00 34.51 25 THR B O 1
ATOM 1508 N N . ALA B 1 28 ? 41.402 4.550 47.663 1.00 32.94 26 ALA B N 1
ATOM 1509 C CA . ALA B 1 28 ? 41.170 3.913 46.384 1.00 32.03 26 ALA B CA 1
ATOM 1510 C C . ALA B 1 28 ? 39.809 4.391 45.835 1.00 30.32 26 ALA B C 1
ATOM 1511 O O . ALA B 1 28 ? 39.736 4.834 44.723 1.00 29.71 26 ALA B O 1
ATOM 1513 N N . ALA B 1 29 ? 38.776 4.359 46.671 1.00 29.58 27 ALA B N 1
ATOM 1514 C CA . ALA B 1 29 ? 37.413 4.806 46.198 1.00 29.36 27 ALA B CA 1
ATOM 1515 C C . ALA B 1 29 ? 37.405 6.251 45.775 1.00 28.42 27 ALA B C 1
ATOM 1516 O O . ALA B 1 29 ? 36.837 6.614 44.727 1.00 28.71 27 ALA B O 1
ATOM 1518 N N . THR B 1 30 ? 38.079 7.096 46.554 1.00 29.40 28 THR B N 1
ATOM 1519 C CA . THR B 1 30 ? 38.167 8.467 46.071 1.00 29.18 28 THR B CA 1
ATOM 1520 C C . THR B 1 30 ? 38.813 8.655 44.722 1.00 28.77 28 THR B C 1
ATOM 1521 O O . THR B 1 30 ? 38.239 9.311 43.853 1.00 28.40 28 THR B O 1
ATOM 1525 N N . GLU B 1 31 ? 39.959 8.039 44.463 1.00 30.69 29 GLU B N 1
ATOM 1526 C CA . GLU B 1 31 ? 40.533 8.171 43.088 1.00 32.70 29 GLU B CA 1
ATOM 1527 C C . GLU B 1 31 ? 39.698 7.586 41.978 1.00 30.24 29 GLU B C 1
ATOM 1528 O O . GLU B 1 31 ? 39.679 8.123 40.916 1.00 29.34 29 GLU B O 1
ATOM 1534 N N . LEU B 1 32 ? 39.056 6.433 42.227 1.00 30.98 30 LEU B N 1
ATOM 1535 C CA . LEU B 1 32 ? 38.328 5.717 41.161 1.00 29.43 30 LEU B CA 1
ATOM 1536 C C . LEU B 1 32 ? 36.988 6.386 40.899 1.00 28.70 30 LEU B C 1
ATOM 1537 O O . LEU B 1 32 ? 36.620 6.651 39.726 1.00 28.23 30 LEU B O 1
ATOM 1542 N N . PHE B 1 33 ? 36.299 6.715 41.988 1.00 27.51 31 PHE B N 1
ATOM 1543 C CA . PHE B 1 33 ? 35.071 7.581 41.872 1.00 27.44 31 PHE B CA 1
ATOM 1544 C C . PHE B 1 33 ? 35.304 8.866 41.182 1.00 27.01 31 PHE B C 1
ATOM 1545 O O . PHE B 1 33 ? 34.564 9.177 40.213 1.00 27.42 31 PHE B O 1
ATOM 1553 N N . LEU B 1 34 ? 36.349 9.607 41.588 1.00 28.98 32 LEU B N 1
ATOM 1554 C CA . LEU B 1 34 ? 36.603 10.924 40.982 1.00 30.12 32 LEU B CA 1
ATOM 1555 C C . LEU B 1 34 ? 36.793 10.758 39.507 1.00 32.52 32 LEU B C 1
ATOM 1556 O O . LEU B 1 34 ? 36.286 11.586 38.706 1.00 33.81 32 LEU B O 1
ATOM 1561 N N . GLU B 1 35 ? 37.526 9.705 39.131 1.00 33.52 33 GLU B N 1
ATOM 1562 C CA . GLU B 1 35 ? 37.869 9.504 37.740 1.00 33.93 33 GLU B CA 1
ATOM 1563 C C . GLU B 1 35 ? 36.728 8.883 36.956 1.00 32.73 33 GLU B C 1
ATOM 1564 O O . GLU B 1 35 ? 36.373 9.389 35.904 1.00 34.90 33 GLU B O 1
ATOM 1570 N N . HIS B 1 36 ? 36.081 7.845 37.468 1.00 32.75 34 HIS B N 1
ATOM 1571 C CA . HIS B 1 36 ? 35.051 7.177 36.612 1.00 31.97 34 HIS B CA 1
ATOM 1572 C C . HIS B 1 36 ? 33.576 7.276 37.034 1.00 33.04 34 HIS B C 1
ATOM 1573 O O . HIS B 1 36 ? 32.700 6.889 36.248 1.00 33.26 34 HIS B O 1
ATOM 1580 N N . GLY B 1 37 ? 33.318 7.716 38.266 1.00 32.27 35 GLY B N 1
ATOM 1581 C CA . GLY B 1 37 ? 31.970 7.983 38.771 1.00 31.30 35 GLY B CA 1
ATOM 1582 C C . GLY B 1 37 ? 31.420 6.751 39.467 1.00 30.53 35 GLY B C 1
ATOM 1583 O O . GLY B 1 37 ? 32.141 5.757 39.629 1.00 30.31 35 GLY B O 1
ATOM 1584 N N . GLU B 1 38 ? 30.151 6.786 39.883 1.00 30.35 36 GLU B N 1
ATOM 1585 C CA . GLU B 1 38 ? 29.670 5.739 40.748 1.00 31.30 36 GLU B CA 1
ATOM 1586 C C . GLU B 1 38 ? 29.624 4.337 40.209 1.00 30.06 36 GLU B C 1
ATOM 1587 O O . GLU B 1 38 ? 29.489 3.406 41.018 1.00 31.58 36 GLU B O 1
ATOM 1593 N N . GLY B 1 39 ? 29.763 4.150 38.902 1.00 29.67 37 GLY B N 1
ATOM 1594 C CA . GLY B 1 39 ? 29.647 2.789 38.322 1.00 29.89 37 GLY B CA 1
ATOM 1595 C C . GLY B 1 39 ? 30.874 1.903 38.553 1.00 30.39 37 GLY B C 1
ATOM 1596 O O . GLY B 1 39 ? 30.830 0.719 38.309 1.00 32.43 37 GLY B O 1
ATOM 1597 N N . VAL B 1 40 ? 31.977 2.464 39.016 1.00 29.91 38 VAL B N 1
ATOM 1598 C CA . VAL B 1 40 ? 33.156 1.638 39.385 1.00 29.27 38 VAL B CA 1
ATOM 1599 C C . VAL B 1 40 ? 32.743 0.467 40.227 1.00 29.02 38 VAL B C 1
ATOM 1600 O O . VAL B 1 40 ? 32.144 0.642 41.269 1.00 30.66 38 VAL B O 1
ATOM 1604 N N . PRO B 1 41 ? 33.050 -0.776 39.785 1.00 29.93 39 PRO B N 1
ATOM 1605 C CA . PRO B 1 41 ? 32.700 -1.919 40.634 1.00 28.91 39 PRO B CA 1
ATOM 1606 C C . PRO B 1 41 ? 33.458 -1.926 41.951 1.00 29.87 39 PRO B C 1
ATOM 1607 O O . PRO B 1 41 ? 34.629 -1.580 42.001 1.00 32.11 39 PRO B O 1
ATOM 1611 N N . ILE B 1 42 ? 32.795 -2.344 43.008 1.00 31.87 40 ILE B N 1
ATOM 1612 C CA . ILE B 1 42 ? 33.368 -2.383 44.357 1.00 34.65 40 ILE B CA 1
ATOM 1613 C C . ILE B 1 42 ? 34.595 -3.359 44.436 1.00 35.30 40 ILE B C 1
ATOM 1614 O O . ILE B 1 42 ? 35.559 -3.082 45.118 1.00 35.09 40 ILE B O 1
ATOM 1619 N N . THR B 1 43 ? 34.590 -4.449 43.667 1.00 36.68 41 THR B N 1
ATOM 1620 C CA . THR B 1 43 ? 35.812 -5.305 43.585 1.00 37.18 41 THR B CA 1
ATOM 1621 C C . THR B 1 43 ? 37.035 -4.563 43.106 1.00 37.89 41 THR B C 1
ATOM 1622 O O . THR B 1 43 ? 38.141 -4.815 43.542 1.00 38.53 41 THR B O 1
ATOM 1626 N N . GLN B 1 44 ? 36.830 -3.627 42.199 1.00 38.98 42 GLN B N 1
ATOM 1627 C CA . GLN B 1 44 ? 37.889 -2.854 41.617 1.00 40.42 42 GLN B CA 1
ATOM 1628 C C . GLN B 1 44 ? 38.587 -1.918 42.634 1.00 41.86 42 GLN B C 1
ATOM 1629 O O . GLN B 1 44 ? 39.840 -1.817 42.656 1.00 42.14 42 GLN B O 1
ATOM 1635 N N . ILE B 1 45 ? 37.743 -1.268 43.465 1.00 41.98 43 ILE B N 1
ATOM 1636 C CA . ILE B 1 45 ? 38.086 -0.558 44.708 1.00 41.24 43 ILE B CA 1
ATOM 1637 C C . ILE B 1 45 ? 38.759 -1.457 45.745 1.00 42.29 43 ILE B C 1
ATOM 1638 O O . ILE B 1 45 ? 39.710 -1.051 46.401 1.00 43.22 43 ILE B O 1
ATOM 1643 N N . CYS B 1 46 ? 38.240 -2.656 45.925 1.00 43.00 44 CYS B N 1
ATOM 1644 C CA . CYS B 1 46 ? 38.842 -3.624 46.824 1.00 43.56 44 CYS B CA 1
ATOM 1645 C C . CYS B 1 46 ? 40.195 -4.118 46.296 1.00 44.23 44 CYS B C 1
ATOM 1646 O O . CYS B 1 46 ? 41.118 -4.251 47.074 1.00 44.21 44 CYS B O 1
ATOM 1649 N N . ALA B 1 47 ? 40.337 -4.337 44.987 1.00 44.79 45 ALA B N 1
ATOM 1650 C CA . ALA B 1 47 ? 41.662 -4.662 44.385 1.00 45.08 45 ALA B CA 1
ATOM 1651 C C . ALA B 1 47 ? 42.690 -3.505 44.441 1.00 46.33 45 ALA B C 1
ATOM 1652 O O . ALA B 1 47 ? 43.865 -3.734 44.782 1.00 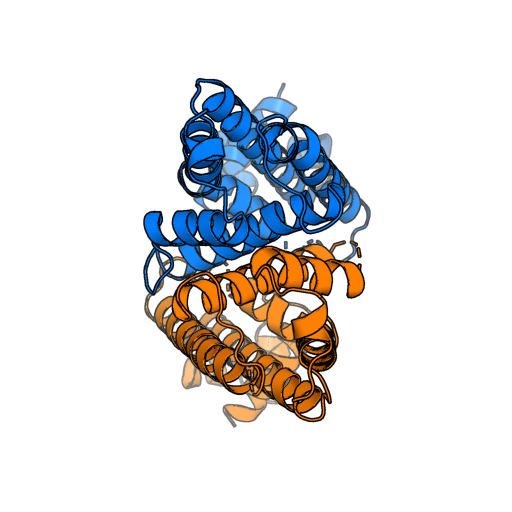46.45 45 ALA B O 1
ATOM 1654 N N . ALA B 1 48 ? 42.282 -2.269 44.124 1.00 45.84 46 ALA B N 1
ATOM 1655 C CA . ALA B 1 48 ? 43.164 -1.137 44.366 1.00 46.74 46 ALA B CA 1
ATOM 1656 C C . ALA B 1 48 ? 43.651 -1.008 45.836 1.00 47.52 46 ALA B C 1
ATOM 1657 O O . ALA B 1 48 ? 44.757 -0.544 46.063 1.00 49.15 46 ALA B O 1
ATOM 1659 N N . ALA B 1 49 ? 42.881 -1.466 46.816 1.00 47.65 47 ALA B N 1
ATOM 1660 C CA . ALA B 1 49 ? 43.210 -1.237 48.215 1.00 48.72 47 ALA B CA 1
ATOM 1661 C C . ALA B 1 49 ? 43.672 -2.462 49.017 1.00 49.87 47 ALA B C 1
ATOM 1662 O O . ALA B 1 49 ? 43.874 -2.362 50.238 1.00 49.70 47 ALA B O 1
ATOM 1664 N N . GLY B 1 50 ? 43.847 -3.562 48.319 1.00 50.48 48 GLY B N 1
ATOM 1665 C CA . GLY B 1 50 ? 43.983 -4.859 48.909 1.00 52.45 48 GLY B CA 1
ATOM 1666 C C . GLY B 1 50 ? 43.075 -5.129 50.063 1.00 53.71 48 GLY B C 1
ATOM 1667 O O . GLY B 1 50 ? 43.494 -5.528 51.111 1.00 53.48 48 GLY B O 1
ATOM 1668 N N . ALA B 1 51 ? 41.801 -4.928 49.872 1.00 55.01 49 ALA B N 1
ATOM 1669 C CA . ALA B 1 51 ? 40.902 -5.294 50.914 1.00 56.12 49 ALA B CA 1
ATOM 1670 C C . ALA B 1 51 ? 40.029 -6.362 50.384 1.00 56.83 49 ALA B C 1
ATOM 1671 O O . ALA B 1 51 ? 40.011 -6.625 49.191 1.00 58.01 49 ALA B O 1
ATOM 1673 N N . HIS B 1 52 ? 39.302 -6.993 51.268 1.00 57.96 50 HIS B N 1
ATOM 1674 C CA . HIS B 1 52 ? 38.322 -7.938 50.836 1.00 59.11 50 HIS B CA 1
ATOM 1675 C C . HIS B 1 52 ? 36.970 -7.276 50.772 1.00 58.54 50 HIS B C 1
ATOM 1676 O O . HIS B 1 52 ? 36.655 -6.453 51.584 1.00 58.15 50 HIS B O 1
ATOM 1683 N N . PRO B 1 53 ? 36.185 -7.619 49.777 1.00 58.21 51 PRO B N 1
ATOM 1684 C CA . PRO B 1 53 ? 34.822 -7.015 49.654 1.00 57.79 51 PRO B CA 1
ATOM 1685 C C . PRO B 1 53 ? 33.949 -6.915 50.912 1.00 57.68 51 PRO B C 1
ATOM 1686 O O . PRO B 1 53 ? 33.128 -5.983 51.037 1.00 58.41 51 PRO B O 1
ATOM 1690 N N . ASN B 1 54 ? 34.121 -7.853 51.836 1.00 56.77 52 ASN B N 1
ATOM 1691 C CA . ASN B 1 54 ? 33.508 -7.781 53.167 1.00 56.03 52 ASN B CA 1
ATOM 1692 C C . ASN B 1 54 ? 33.810 -6.501 53.928 1.00 54.50 52 ASN B C 1
ATOM 1693 O O . ASN B 1 54 ? 33.015 -6.086 54.757 1.00 54.20 52 ASN B O 1
ATOM 1698 N N . GLN B 1 55 ? 35.009 -5.949 53.720 1.00 53.53 53 GLN B N 1
ATOM 1699 C CA . GLN B 1 55 ? 35.487 -4.748 54.445 1.00 53.22 53 GLN B CA 1
ATOM 1700 C C . GLN B 1 55 ? 34.606 -3.494 54.177 1.00 51.00 53 GLN B C 1
ATOM 1701 O O . GLN B 1 55 ? 34.421 -2.666 55.058 1.00 51.33 53 GLN B O 1
ATOM 1707 N N . VAL B 1 56 ? 34.098 -3.390 52.950 1.00 48.91 54 VAL B N 1
ATOM 1708 C CA . VAL B 1 56 ? 33.177 -2.339 52.511 1.00 47.32 54 VAL B CA 1
ATOM 1709 C C . VAL B 1 56 ? 31.814 -2.393 53.213 1.00 47.41 54 VAL B C 1
ATOM 1710 O O . VAL B 1 56 ? 31.349 -1.371 53.705 1.00 46.64 54 VAL B O 1
ATOM 1714 N N . THR B 1 57 ? 31.190 -3.573 53.295 1.00 48.32 55 THR B N 1
ATOM 1715 C CA . THR B 1 57 ? 29.942 -3.746 54.064 1.00 48.67 55 THR B CA 1
ATOM 1716 C C . THR B 1 57 ? 30.193 -3.453 55.543 1.00 50.04 55 THR B C 1
ATOM 1717 O O . THR B 1 57 ? 29.302 -2.961 56.267 1.00 49.10 55 THR B O 1
ATOM 1721 N N . TYR B 1 58 ? 31.420 -3.760 55.971 1.00 51.13 56 TYR B N 1
ATOM 1722 C CA . TYR B 1 58 ? 31.816 -3.633 57.353 1.00 53.16 56 TYR B CA 1
ATOM 1723 C C . TYR B 1 58 ? 31.906 -2.182 57.766 1.00 53.21 56 TYR B C 1
ATOM 1724 O O . TYR B 1 58 ? 31.121 -1.727 58.619 1.00 54.03 56 TYR B O 1
ATOM 1733 N N . TYR B 1 59 ? 32.833 -1.450 57.145 1.00 52.37 57 TYR B N 1
ATOM 1734 C CA . TYR B 1 59 ? 33.050 -0.054 57.498 1.00 51.84 57 TYR B CA 1
ATOM 1735 C C . TYR B 1 59 ? 32.056 0.968 56.932 1.00 50.84 57 TYR B C 1
ATOM 1736 O O . TYR B 1 59 ? 31.965 2.086 57.461 1.00 50.75 57 TYR B O 1
ATOM 1745 N N . TYR B 1 60 ? 31.299 0.593 55.893 1.00 48.97 58 TYR B N 1
ATOM 1746 C CA . TYR B 1 60 ? 30.396 1.553 55.215 1.00 45.98 58 TYR B CA 1
ATOM 1747 C C . TYR B 1 60 ? 28.953 1.091 55.034 1.00 45.70 58 TYR B C 1
ATOM 1748 O O . TYR B 1 60 ? 28.077 1.904 54.769 1.00 45.61 58 TYR B O 1
ATOM 1757 N N . GLY B 1 61 ? 28.671 -0.212 55.157 1.00 44.64 59 GLY B N 1
ATOM 1758 C CA . GLY B 1 61 ? 27.284 -0.666 55.061 1.00 42.48 59 GLY B CA 1
ATOM 1759 C C . GLY B 1 61 ? 26.747 -0.876 53.651 1.00 42.29 59 GLY B C 1
ATOM 1760 O O . GLY B 1 61 ? 25.981 -1.857 53.381 1.00 42.49 59 GLY B O 1
ATOM 1761 N N . SER B 1 62 ? 27.098 0.064 52.760 1.00 40.71 60 SER B N 1
ATOM 1762 C CA . SER B 1 62 ? 26.859 -0.055 51.311 1.00 38.59 60 SER B CA 1
ATOM 1763 C C . SER B 1 62 ? 27.923 0.686 50.477 1.00 36.50 60 SER B C 1
ATOM 1764 O O . SER B 1 62 ? 28.693 1.509 50.977 1.00 35.61 60 SER B O 1
ATOM 1767 N N . LYS B 1 63 ? 28.034 0.304 49.216 1.00 34.02 61 LYS B N 1
ATOM 1768 C CA . LYS B 1 63 ? 28.825 1.014 48.273 1.00 31.24 61 LYS B CA 1
ATOM 1769 C C . LYS B 1 63 ? 28.369 2.503 48.095 1.00 30.08 61 LYS B C 1
ATOM 1770 O O . LYS B 1 63 ? 29.159 3.374 47.834 1.00 27.42 61 LYS B O 1
ATOM 1776 N N . GLU B 1 64 ? 27.058 2.726 48.112 1.00 29.44 62 GLU B N 1
ATOM 1777 C CA . GLU B 1 64 ? 26.452 4.038 47.983 1.00 31.18 62 GLU B CA 1
ATOM 1778 C C . GLU B 1 64 ? 26.795 4.916 49.160 1.00 29.60 62 GLU B C 1
ATOM 1779 O O . GLU B 1 64 ? 27.037 6.097 48.987 1.00 29.57 62 GLU B O 1
ATOM 1785 N N . ARG B 1 65 ? 26.807 4.352 50.364 1.00 29.50 63 ARG B N 1
ATOM 1786 C CA . ARG B 1 65 ? 27.235 5.117 51.536 1.00 30.71 63 ARG B CA 1
ATOM 1787 C C . ARG B 1 65 ? 28.733 5.493 51.453 1.00 30.36 63 ARG B C 1
ATOM 1788 O O . ARG B 1 65 ? 29.095 6.627 51.752 1.00 28.72 63 ARG B O 1
ATOM 1796 N N . LEU B 1 66 ? 29.576 4.555 50.990 1.00 28.97 64 LEU B N 1
ATOM 1797 C CA . LEU B 1 66 ? 30.958 4.863 50.694 1.00 27.22 64 LEU B CA 1
ATOM 1798 C C . LEU B 1 66 ? 31.102 5.954 49.622 1.00 25.83 64 LEU B C 1
ATOM 1799 O O . LEU B 1 66 ? 31.872 6.911 49.793 1.00 25.01 64 LEU B O 1
ATOM 1804 N N . PHE B 1 67 ? 30.388 5.790 48.501 1.00 25.73 65 PHE B N 1
ATOM 1805 C CA . PHE B 1 67 ? 30.331 6.805 47.464 1.00 23.33 65 PHE B CA 1
ATOM 1806 C C . PHE B 1 67 ? 29.954 8.201 48.014 1.00 22.88 65 PHE B C 1
ATOM 1807 O O . PHE B 1 67 ? 30.587 9.182 47.682 1.00 18.73 65 PHE B O 1
ATOM 1815 N N . VAL B 1 68 ? 28.844 8.287 48.749 1.00 22.09 66 VAL B N 1
ATOM 1816 C CA . VAL B 1 68 ? 28.422 9.540 49.350 1.00 22.47 66 VAL B CA 1
ATOM 1817 C C . VAL B 1 68 ? 29.476 10.057 50.333 1.00 23.33 66 VAL B C 1
ATOM 1818 O O . VAL B 1 68 ? 29.857 11.255 50.305 1.00 22.91 66 VAL B O 1
ATOM 1822 N N . GLU B 1 69 ? 29.983 9.181 51.205 1.00 23.22 67 GLU B N 1
ATOM 1823 C CA . GLU B 1 69 ? 31.078 9.667 52.061 1.00 24.11 67 GLU B CA 1
ATOM 1824 C C . GLU B 1 69 ? 32.264 10.218 51.305 1.00 23.94 67 GLU B C 1
ATOM 1825 O O . GLU B 1 69 ? 32.788 11.354 51.650 1.00 24.32 67 GLU B O 1
ATOM 1831 N N . VAL B 1 70 ? 32.689 9.522 50.262 1.00 22.83 68 VAL B N 1
ATOM 1832 C CA . VAL B 1 70 ? 33.849 10.068 49.493 1.00 24.50 68 VAL B CA 1
ATOM 1833 C C . VAL B 1 70 ? 33.618 11.412 48.778 1.00 23.23 68 VAL B C 1
ATOM 1834 O O . VAL B 1 70 ? 34.515 12.290 48.676 1.00 20.77 68 VAL B O 1
ATOM 1838 N N . ALA B 1 71 ? 32.393 11.568 48.246 1.00 20.97 69 ALA B N 1
ATOM 1839 C CA . ALA B 1 71 ? 32.046 12.739 47.490 1.00 20.69 69 ALA B CA 1
ATOM 1840 C C . ALA B 1 71 ? 31.925 13.917 48.476 1.00 19.94 69 ALA B C 1
ATOM 1841 O O . ALA B 1 71 ? 32.276 15.052 48.141 1.00 22.65 69 ALA B O 1
ATOM 1843 N N . CYS B 1 72 ? 31.306 13.695 49.629 1.00 21.64 70 CYS B N 1
ATOM 1844 C CA . CYS B 1 72 ? 31.231 14.712 50.688 1.00 21.64 70 CYS B CA 1
ATOM 1845 C C . CYS B 1 72 ? 32.634 15.152 51.089 1.00 22.18 70 CYS B C 1
ATOM 1846 O O . CYS B 1 72 ? 32.892 16.346 51.111 1.00 22.25 70 CYS B O 1
ATOM 1849 N N . ALA B 1 73 ? 33.529 14.214 51.363 1.00 21.67 71 ALA B N 1
ATOM 1850 C CA . ALA B 1 73 ? 34.882 14.620 51.708 1.00 23.77 71 ALA B CA 1
ATOM 1851 C C . ALA B 1 73 ? 35.588 15.326 50.613 1.00 23.30 71 ALA B C 1
ATOM 1852 O O . ALA B 1 73 ? 36.337 16.203 50.905 1.00 26.14 71 ALA B O 1
ATOM 1854 N N . ALA B 1 74 ? 35.417 14.905 49.336 1.00 23.97 72 ALA B N 1
ATOM 1855 C CA . ALA B 1 74 ? 36.082 15.504 48.188 1.00 21.52 72 ALA B CA 1
ATOM 1856 C C . ALA B 1 74 ? 35.687 16.968 48.012 1.00 21.45 72 ALA B C 1
ATOM 1857 O O . ALA B 1 74 ? 36.513 17.836 47.760 1.00 21.20 72 ALA B O 1
ATOM 1859 N N . VAL B 1 75 ? 34.381 17.248 48.085 1.00 19.56 73 VAL B N 1
ATOM 1860 C CA . VAL B 1 75 ? 33.937 18.603 47.932 1.00 19.49 73 VAL B CA 1
ATOM 1861 C C . VAL B 1 75 ? 34.388 19.515 49.067 1.00 18.11 73 VAL B C 1
ATOM 1862 O O . VAL B 1 75 ? 34.690 20.656 48.778 1.00 18.09 73 VAL B O 1
ATOM 1866 N N . LEU B 1 76 ? 34.491 19.018 50.295 1.00 17.99 74 LEU B N 1
ATOM 1867 C CA . LEU B 1 76 ? 35.030 19.819 51.384 1.00 20.64 74 LEU B CA 1
ATOM 1868 C C . LEU B 1 76 ? 36.498 20.150 51.135 1.00 22.34 74 LEU B C 1
ATOM 1869 O O . LEU B 1 76 ? 36.930 21.283 51.276 1.00 25.24 74 LEU B O 1
ATOM 1874 N N . ARG B 1 77 ? 37.250 19.126 50.755 1.00 25.04 75 ARG B N 1
ATOM 1875 C CA . ARG B 1 77 ? 38.674 19.222 50.298 1.00 25.39 75 ARG B CA 1
ATOM 1876 C C . ARG B 1 77 ? 38.836 20.214 49.190 1.00 25.28 75 ARG B C 1
ATOM 1877 O O . ARG B 1 77 ? 39.743 21.054 49.271 1.00 27.10 75 ARG B O 1
ATOM 1885 N N . ALA B 1 78 ? 37.960 20.172 48.165 1.00 23.91 76 ALA B N 1
ATOM 1886 C CA . ALA B 1 78 ? 37.961 21.157 47.096 1.00 24.50 76 ALA B CA 1
ATOM 1887 C C . ALA B 1 78 ? 37.689 22.588 47.621 1.00 25.50 76 ALA B C 1
ATOM 1888 O O . ALA B 1 78 ? 38.340 23.541 47.168 1.00 26.14 76 ALA B O 1
ATOM 1890 N N . GLY B 1 79 ? 36.737 22.756 48.552 1.00 25.16 77 GLY B N 1
ATOM 1891 C CA . GLY B 1 79 ? 36.425 24.083 49.067 1.00 25.45 77 GLY B CA 1
ATOM 1892 C C . GLY B 1 79 ? 37.607 24.629 49.861 1.00 27.60 77 GLY B C 1
ATOM 1893 O O . GLY B 1 79 ? 37.878 25.791 49.809 1.00 28.64 77 GLY B O 1
ATOM 1894 N N . LYS B 1 80 ? 38.294 23.777 50.598 1.00 29.55 78 LYS B N 1
ATOM 1895 C CA . LYS B 1 80 ? 39.479 24.186 51.412 1.00 30.92 78 LYS B CA 1
ATOM 1896 C C . LYS B 1 80 ? 40.679 24.565 50.531 1.00 30.22 78 LYS B C 1
ATOM 1897 O O . LYS B 1 80 ? 41.271 25.609 50.708 1.00 28.66 78 LYS B O 1
ATOM 1903 N N . ARG B 1 81 ? 41.022 23.715 49.560 1.00 29.71 79 ARG B N 1
ATOM 1904 C CA . ARG B 1 81 ? 41.864 24.123 48.406 1.00 29.59 79 ARG B CA 1
ATOM 1905 C C . ARG B 1 81 ? 41.482 25.448 47.735 1.00 27.75 79 ARG B C 1
ATOM 1906 O O . ARG B 1 81 ? 42.354 26.243 47.479 1.00 27.71 79 ARG B O 1
ATOM 1914 N N . ALA B 1 82 ? 40.202 25.721 47.428 1.00 24.58 80 ALA B N 1
ATOM 1915 C CA . ALA B 1 82 ? 39.805 26.994 46.854 1.00 23.40 80 ALA B CA 1
ATOM 1916 C C . ALA B 1 82 ? 40.132 28.196 47.746 1.00 23.44 80 ALA B C 1
ATOM 1917 O O . ALA B 1 82 ? 40.623 29.264 47.277 1.00 23.86 80 ALA B O 1
ATOM 1919 N N . GLU B 1 83 ? 39.876 28.019 49.036 1.00 26.18 81 GLU B N 1
ATOM 1920 C CA . GLU B 1 83 ? 40.113 29.091 50.037 1.00 28.96 81 GLU B CA 1
ATOM 1921 C C . GLU B 1 83 ? 41.654 29.287 50.147 1.00 28.72 81 GLU B C 1
ATOM 1922 O O . GLU B 1 83 ? 42.109 30.398 50.288 1.00 28.50 81 GLU B O 1
ATOM 1928 N N . ASP B 1 84 ? 42.388 28.197 50.069 1.00 28.72 82 ASP B N 1
ATOM 1929 C CA . ASP B 1 84 ? 43.865 28.250 50.108 1.00 32.26 82 ASP B CA 1
ATOM 1930 C C . ASP B 1 84 ? 44.285 29.072 48.887 1.00 32.18 82 ASP B C 1
ATOM 1931 O O . ASP B 1 84 ? 44.808 30.206 49.022 1.00 33.83 82 ASP B O 1
ATOM 1936 N N . ASP B 1 85 ? 43.935 28.564 47.701 1.00 31.84 83 ASP B N 1
ATOM 1937 C CA . ASP B 1 85 ? 44.273 29.244 46.463 1.00 32.51 83 ASP B CA 1
ATOM 1938 C C . ASP B 1 85 ? 43.890 30.733 46.493 1.00 33.19 83 ASP B C 1
ATOM 1939 O O . ASP B 1 85 ? 44.549 31.524 45.837 1.00 33.44 83 ASP B O 1
ATOM 1944 N N . ALA B 1 86 ? 42.834 31.148 47.224 1.00 31.92 84 ALA B N 1
ATOM 1945 C CA . ALA B 1 86 ? 42.355 32.582 47.142 1.00 30.16 84 ALA B CA 1
ATOM 1946 C C . ALA B 1 86 ? 42.848 33.428 48.307 1.00 29.90 84 ALA B C 1
ATOM 1947 O O . ALA B 1 86 ? 42.635 34.624 48.312 1.00 30.15 84 ALA B O 1
ATOM 1949 N N . ALA B 1 87 ? 43.483 32.786 49.262 1.00 28.95 85 ALA B N 1
ATOM 1950 C CA . ALA B 1 87 ? 43.909 33.446 50.493 1.00 31.57 85 ALA B CA 1
ATOM 1951 C C . ALA B 1 87 ? 45.006 34.528 50.231 1.00 31.77 85 ALA B C 1
ATOM 1952 O O . ALA B 1 87 ? 45.191 35.374 51.071 1.00 31.42 85 ALA B O 1
ATOM 1954 N N . THR B 1 88 ? 45.669 34.488 49.073 1.00 31.52 86 THR B N 1
ATOM 1955 C CA . THR B 1 88 ? 46.702 35.470 48.755 1.00 34.39 86 THR B CA 1
ATOM 1956 C C . THR B 1 88 ? 46.199 36.532 47.803 1.00 34.78 86 THR B C 1
ATOM 1957 O O . THR B 1 88 ? 46.992 37.350 47.311 1.00 35.24 86 THR B O 1
ATOM 1961 N N . ALA B 1 89 ? 44.887 36.553 47.534 1.00 32.71 87 ALA B N 1
ATOM 1962 C CA . ALA B 1 89 ? 44.363 37.487 46.587 1.00 33.18 87 ALA B CA 1
ATOM 1963 C C . ALA B 1 89 ? 44.619 38.889 47.165 1.00 34.29 87 ALA B C 1
ATOM 1964 O O . ALA B 1 89 ? 44.692 39.061 48.384 1.00 33.10 87 ALA B O 1
ATOM 1966 N N . GLU B 1 90 ? 44.775 39.866 46.286 1.00 36.00 88 GLU B N 1
ATOM 1967 C CA . GLU B 1 90 ? 45.084 41.228 46.729 1.00 38.56 88 GLU B CA 1
ATOM 1968 C C . GLU B 1 90 ? 43.818 42.074 46.766 1.00 38.16 88 GLU B C 1
ATOM 1969 O O . GLU B 1 90 ? 43.745 43.057 47.513 1.00 39.58 88 GLU B O 1
ATOM 1975 N N . THR B 1 91 ? 42.838 41.718 45.947 1.00 36.74 89 THR B N 1
ATOM 1976 C CA . THR B 1 91 ? 41.616 42.497 45.834 1.00 34.98 89 THR B CA 1
ATOM 1977 C C . THR B 1 91 ? 40.423 41.535 45.896 1.00 35.40 89 THR B C 1
ATOM 1978 O O . THR B 1 91 ? 40.612 40.322 45.712 1.00 33.61 89 THR B O 1
ATOM 1982 N N . VAL B 1 92 ? 39.220 42.073 46.130 1.00 33.64 90 VAL B N 1
ATOM 1983 C CA . VAL B 1 92 ? 37.972 41.278 46.071 1.00 33.84 90 VAL B CA 1
ATOM 1984 C C . VAL B 1 92 ? 37.829 40.541 44.739 1.00 34.36 90 VAL B C 1
ATOM 1985 O O . VAL B 1 92 ? 37.464 39.378 44.726 1.00 35.55 90 VAL B O 1
ATOM 1989 N N . GLY B 1 93 ? 38.109 41.193 43.622 1.00 34.12 91 GLY B N 1
ATOM 1990 C CA . GLY B 1 93 ? 37.928 40.546 42.315 1.00 34.44 91 GLY B CA 1
ATOM 1991 C C . GLY B 1 93 ? 38.976 39.502 42.037 1.00 33.60 91 GLY B C 1
ATOM 1992 O O . GLY B 1 93 ? 38.664 38.438 41.488 1.00 35.40 91 GLY B O 1
ATOM 1993 N N . ASP B 1 94 ? 40.217 39.780 42.442 1.00 33.50 92 ASP B N 1
ATOM 1994 C CA . ASP B 1 94 ? 41.303 38.768 42.456 1.00 34.13 92 ASP B CA 1
ATOM 1995 C C . ASP B 1 94 ? 40.864 37.547 43.270 1.00 33.28 92 ASP B C 1
ATOM 1996 O O . ASP B 1 94 ? 41.012 36.422 42.774 1.00 31.89 92 ASP B O 1
ATOM 2001 N N . TYR B 1 95 ? 40.380 37.786 44.504 1.00 29.93 93 TYR B N 1
ATOM 2002 C CA . TYR B 1 95 ? 39.868 36.762 45.410 1.00 30.84 93 TYR B CA 1
ATOM 2003 C C . TYR B 1 95 ? 38.823 35.863 44.706 1.00 29.45 93 TYR B C 1
ATOM 2004 O O . TYR B 1 95 ? 38.933 34.642 44.660 1.00 29.80 93 TYR B O 1
ATOM 2013 N N . THR B 1 96 ? 37.804 36.485 44.164 1.00 30.04 94 THR B N 1
ATOM 2014 C CA . THR B 1 96 ? 36.730 35.757 43.438 1.00 29.25 94 THR B CA 1
ATOM 2015 C C . THR B 1 96 ? 37.282 34.924 42.276 1.00 30.75 94 THR B C 1
ATOM 2016 O O . THR B 1 96 ? 36.871 33.775 42.101 1.00 29.97 94 THR B O 1
ATOM 2020 N N . GLU B 1 97 ? 38.309 35.437 41.566 1.00 31.34 95 GLU B N 1
ATOM 2021 C CA . GLU B 1 97 ? 38.833 34.722 40.395 1.00 32.51 95 GLU B CA 1
ATOM 2022 C C . GLU B 1 97 ? 39.575 33.491 40.775 1.00 29.74 95 GLU B C 1
ATOM 2023 O O . GLU B 1 97 ? 39.434 32.464 40.140 1.00 28.84 95 GLU B O 1
ATOM 2029 N N . LYS B 1 98 ? 40.430 33.601 41.788 1.00 28.50 96 LYS B N 1
ATOM 2030 C CA . LYS B 1 98 ? 41.061 32.486 42.359 1.00 27.67 96 LYS B CA 1
ATOM 2031 C C . LYS B 1 98 ? 40.048 31.480 42.997 1.00 26.87 96 LYS B C 1
ATOM 2032 O O . LYS B 1 98 ? 40.253 30.250 42.911 1.00 26.42 96 LYS B O 1
ATOM 2038 N N . LEU B 1 99 ? 38.995 31.996 43.671 1.00 24.78 97 LEU B N 1
ATOM 2039 C CA . LEU B 1 99 ? 38.126 31.079 44.386 1.00 23.45 97 LEU B CA 1
ATOM 2040 C C . LEU B 1 99 ? 37.431 30.244 43.327 1.00 23.44 97 LEU B C 1
ATOM 2041 O O . LEU B 1 99 ? 37.483 29.053 43.382 1.00 24.34 97 LEU B O 1
ATOM 2046 N N . VAL B 1 100 ? 36.769 30.899 42.393 1.00 24.55 98 VAL B N 1
ATOM 2047 C CA . VAL B 1 100 ? 36.029 30.246 41.305 1.00 25.71 98 VAL B CA 1
ATOM 2048 C C . VAL B 1 100 ? 36.955 29.427 40.371 1.00 26.05 98 VAL B C 1
ATOM 2049 O O . VAL B 1 100 ? 36.671 28.254 40.018 1.00 26.79 98 VAL B O 1
ATOM 2053 N N . GLY B 1 101 ? 38.103 30.017 40.021 1.00 26.95 99 GLY B N 1
ATOM 2054 C CA . GLY B 1 101 ? 39.090 29.321 39.253 1.00 23.77 99 GLY B CA 1
ATOM 2055 C C . GLY B 1 101 ? 39.448 28.032 39.858 1.00 24.62 99 GLY B C 1
ATOM 2056 O O . GLY B 1 101 ? 39.647 27.021 39.131 1.00 24.54 99 GLY B O 1
ATOM 2057 N N . SER B 1 102 ? 39.568 28.004 41.180 1.00 23.41 100 SER B N 1
ATOM 2058 C CA . SER B 1 102 ? 39.870 26.736 41.831 1.00 23.88 100 SER B CA 1
ATOM 2059 C C . SER B 1 102 ? 38.690 25.679 41.795 1.00 24.14 100 SER B C 1
ATOM 2060 O O . SER B 1 102 ? 38.920 24.496 41.422 1.00 22.72 100 SER B O 1
ATOM 2063 N N . LEU B 1 103 ? 37.452 26.097 42.167 1.00 23.33 101 LEU B N 1
ATOM 2064 C CA . LEU B 1 103 ? 36.335 25.144 42.186 1.00 23.40 101 LEU B CA 1
ATOM 2065 C C . LEU B 1 103 ? 36.088 24.585 40.787 1.00 24.13 101 LEU B C 1
ATOM 2066 O O . LEU B 1 103 ? 35.791 23.413 40.664 1.00 23.60 101 LEU B O 1
ATOM 2071 N N . LEU B 1 104 ? 36.223 25.421 39.753 1.00 27.50 102 LEU B N 1
ATOM 2072 C CA . LEU B 1 104 ? 35.903 25.011 38.335 1.00 29.16 102 LEU B CA 1
ATOM 2073 C C . LEU B 1 104 ? 37.102 24.402 37.636 1.00 28.85 102 LEU B C 1
ATOM 2074 O O . LEU B 1 104 ? 36.980 23.837 36.532 1.00 29.01 102 LEU B O 1
ATOM 2079 N N . GLY B 1 105 ? 38.245 24.484 38.302 1.00 29.97 103 GLY B N 1
ATOM 2080 C CA . GLY B 1 105 ? 39.499 23.908 37.779 1.00 28.02 103 GLY B CA 1
ATOM 2081 C C . GLY B 1 105 ? 39.922 22.620 38.450 1.00 29.11 103 GLY B C 1
ATOM 2082 O O . GLY B 1 105 ? 39.409 21.568 38.136 1.00 29.96 103 GLY B O 1
ATOM 2083 N N . PRO B 1 106 ? 40.955 22.663 39.302 1.00 29.46 104 PRO B N 1
ATOM 2084 C CA . PRO B 1 106 ? 41.376 21.512 40.078 1.00 30.67 104 PRO B CA 1
ATOM 2085 C C . PRO B 1 106 ? 40.278 20.876 40.900 1.00 30.22 104 PRO B C 1
ATOM 2086 O O . PRO B 1 106 ? 40.310 19.663 41.104 1.00 29.31 104 PRO B O 1
ATOM 2090 N N . GLY B 1 107 ? 39.344 21.675 41.381 1.00 28.54 105 GLY B N 1
ATOM 2091 C CA . GLY B 1 107 ? 38.330 21.105 42.225 1.00 27.30 105 GLY B CA 1
ATOM 2092 C C . GLY B 1 107 ? 37.116 20.640 41.445 1.00 24.83 105 GLY B C 1
ATOM 2093 O O . GLY B 1 107 ? 36.224 20.063 42.047 1.00 24.23 105 GLY B O 1
ATOM 2094 N N . ALA B 1 108 ? 37.026 20.944 40.160 1.00 26.40 106 ALA B N 1
ATOM 2095 C CA . ALA B 1 108 ? 35.818 20.531 39.391 1.00 25.72 106 ALA B CA 1
ATOM 2096 C C . ALA B 1 108 ? 35.453 19.020 39.520 1.00 26.90 106 ALA B C 1
ATOM 2097 O O . ALA B 1 108 ? 34.307 18.701 39.725 1.00 26.73 106 ALA B O 1
ATOM 2099 N N . PRO B 1 109 ? 36.404 18.073 39.372 1.00 26.12 107 PRO B N 1
ATOM 2100 C CA . PRO B 1 109 ? 36.001 16.684 39.570 1.00 26.11 107 PRO B CA 1
ATOM 2101 C C . PRO B 1 109 ? 35.317 16.341 40.904 1.00 24.78 107 PRO B C 1
ATOM 2102 O O . PRO B 1 109 ? 34.393 15.501 40.930 1.00 21.53 107 PRO B O 1
ATOM 2106 N N . SER B 1 110 ? 35.809 16.948 41.999 1.00 23.12 108 SER B N 1
ATOM 2107 C CA . SER B 1 110 ? 35.271 16.742 43.321 1.00 21.96 108 SER B CA 1
ATOM 2108 C C . SER B 1 110 ? 33.897 17.420 43.364 1.00 20.61 108 SER B C 1
ATOM 2109 O O . SER B 1 110 ? 33.004 16.911 43.969 1.00 20.28 108 SER B O 1
ATOM 2112 N N . VAL B 1 111 ? 33.767 18.595 42.760 1.00 21.14 109 VAL B N 1
ATOM 2113 C CA . VAL B 1 111 ? 32.425 19.230 42.799 1.00 22.37 109 VAL B CA 1
ATOM 2114 C C . VAL B 1 111 ? 31.417 18.406 41.992 1.00 21.74 109 VAL B C 1
ATOM 2115 O O . VAL B 1 111 ? 30.240 18.204 42.398 1.00 22.99 109 VAL B O 1
ATOM 2119 N N . GLU B 1 112 ? 31.833 18.008 40.804 1.00 20.08 110 GLU B N 1
ATOM 2120 C CA . GLU B 1 112 ? 31.034 17.102 39.984 1.00 22.45 110 GLU B CA 1
ATOM 2121 C C . GLU B 1 112 ? 30.673 15.847 40.688 1.00 20.84 110 GLU B C 1
ATOM 2122 O O . GLU B 1 112 ? 29.520 15.504 40.700 1.00 23.15 110 GLU B O 1
ATOM 2128 N N . LEU B 1 113 ? 31.598 15.160 41.363 1.00 21.01 111 LEU B N 1
ATOM 2129 C CA . LEU B 1 113 ? 31.209 13.985 42.165 1.00 21.40 111 LEU B CA 1
ATOM 2130 C C . LEU B 1 113 ? 30.156 14.267 43.253 1.00 21.28 111 LEU B C 1
ATOM 2131 O O . LEU B 1 113 ? 29.229 13.432 43.490 1.00 19.01 111 LEU B O 1
ATOM 2136 N N . PHE B 1 114 ? 30.319 15.402 43.982 1.00 20.03 112 PHE B N 1
ATOM 2137 C CA . PHE B 1 114 ? 29.347 15.715 45.057 1.00 19.11 112 PHE B CA 1
ATOM 2138 C C . PHE B 1 114 ? 27.959 16.036 44.439 1.00 19.53 112 PHE B C 1
ATOM 2139 O O . PHE B 1 114 ? 26.897 15.706 45.003 1.00 20.38 112 PHE B O 1
ATOM 2147 N N . THR B 1 115 ? 27.960 16.622 43.246 1.00 20.42 113 THR B N 1
ATOM 2148 C CA . THR B 1 115 ? 26.683 16.907 42.548 1.00 21.45 113 THR B CA 1
ATOM 2149 C C . THR B 1 115 ? 25.974 15.575 42.088 1.00 20.66 113 THR B C 1
ATOM 2150 O O . THR B 1 115 ? 24.787 15.390 42.292 1.00 19.08 113 THR B O 1
ATOM 2154 N N . SER B 1 116 ? 26.736 14.641 41.531 1.00 20.47 114 SER B N 1
ATOM 2155 C CA . SER B 1 116 ? 26.282 13.238 41.383 1.00 19.19 114 SER B CA 1
ATOM 2156 C C . SER B 1 116 ? 25.752 12.631 42.671 1.00 21.05 114 SER B C 1
ATOM 2157 O O . SER B 1 116 ? 24.689 12.033 42.639 1.00 19.90 114 SER B O 1
ATOM 2160 N N . ALA B 1 117 ? 26.512 12.719 43.779 1.00 17.55 115 ALA B N 1
ATOM 2161 C CA . ALA B 1 117 ? 26.027 12.198 45.066 1.00 19.61 115 ALA B CA 1
ATOM 2162 C C . ALA B 1 117 ? 24.666 12.861 45.489 1.00 19.64 115 ALA B C 1
ATOM 2163 O O . ALA B 1 117 ? 23.752 12.174 45.939 1.00 19.90 115 ALA B O 1
ATOM 2173 N N . LEU B 1 119 ? 22.241 13.925 43.604 1.00 24.84 117 LEU B N 1
ATOM 2174 C CA . LEU B 1 119 ? 21.174 13.346 42.773 1.00 27.37 117 LEU B CA 1
ATOM 2175 C C . LEU B 1 119 ? 20.877 11.872 43.087 1.00 29.83 117 LEU B C 1
ATOM 2176 O O . LEU B 1 119 ? 19.845 11.364 42.678 1.00 31.66 117 LEU B O 1
ATOM 2189 N N . THR B 1 121 ? 20.900 10.368 46.409 1.00 38.32 119 THR B N 1
ATOM 2190 C CA . THR B 1 121 ? 20.382 10.116 47.779 1.00 40.93 119 THR B CA 1
ATOM 2191 C C . THR B 1 121 ? 19.184 9.125 47.860 1.00 44.27 119 THR B C 1
ATOM 2192 O O . THR B 1 121 ? 19.038 8.380 48.848 1.00 46.00 119 THR B O 1
ATOM 2196 N N . GLY B 1 122 ? 18.306 9.159 46.844 1.00 47.34 120 GLY B N 1
ATOM 2197 C CA . GLY B 1 122 ? 17.084 8.308 46.796 1.00 48.46 120 GLY B CA 1
ATOM 2198 C C . GLY B 1 122 ? 16.198 8.387 48.049 1.00 49.46 120 GLY B C 1
ATOM 2199 O O . GLY B 1 122 ? 15.617 7.378 48.452 1.00 49.86 120 GLY B O 1
ATOM 2200 N N . ARG B 1 123 ? 16.089 9.574 48.658 1.00 50.50 121 ARG B N 1
ATOM 2201 C CA . ARG B 1 123 ? 15.355 9.774 49.930 1.00 51.64 121 ARG B CA 1
ATOM 2202 C C . ARG B 1 123 ? 15.924 9.064 51.187 1.00 51.20 121 ARG B C 1
ATOM 2203 O O . ARG B 1 123 ? 15.265 9.033 52.239 1.00 51.15 121 ARG B O 1
ATOM 2211 N N . ARG B 1 124 ? 17.129 8.500 51.109 1.00 50.66 122 ARG B N 1
ATOM 2212 C CA . ARG B 1 124 ? 17.636 7.717 52.233 1.00 50.48 122 ARG B CA 1
ATOM 2213 C C . ARG B 1 124 ? 18.266 8.637 53.246 1.00 50.79 122 ARG B C 1
ATOM 2214 O O . ARG B 1 124 ? 19.266 9.273 52.973 1.00 50.93 122 ARG B O 1
ATOM 2222 N N . SER B 1 125 ? 17.668 8.685 54.428 1.00 50.82 123 SER B N 1
ATOM 2223 C CA . SER B 1 125 ? 18.103 9.555 55.500 1.00 50.50 123 SER B CA 1
ATOM 2224 C C . SER B 1 125 ? 19.588 9.446 55.805 1.00 49.84 123 SER B C 1
ATOM 2225 O O . SER B 1 125 ? 20.236 10.461 56.045 1.00 50.78 123 SER B O 1
ATOM 2228 N N . GLU B 1 126 ? 20.148 8.245 55.746 1.00 49.07 124 GLU B N 1
ATOM 2229 C CA . GLU B 1 126 ? 21.558 8.062 56.110 1.00 48.31 124 GLU B CA 1
ATOM 2230 C C . GLU B 1 126 ? 22.398 8.844 55.109 1.00 46.59 124 GLU B C 1
ATOM 2231 O O . GLU B 1 126 ? 23.367 9.562 55.478 1.00 48.19 124 GLU B O 1
ATOM 2237 N N . LEU B 1 127 ? 21.968 8.774 53.854 1.00 43.00 125 LEU B N 1
ATOM 2238 C CA . LEU B 1 127 ? 22.595 9.523 52.764 1.00 39.59 125 LEU B CA 1
ATOM 2239 C C . LEU B 1 127 ? 22.258 11.026 52.729 1.00 36.23 125 LEU B C 1
ATOM 2240 O O . LEU B 1 127 ? 23.153 11.800 52.642 1.00 34.11 125 LEU B O 1
ATOM 2245 N N . ARG B 1 128 ? 20.977 11.414 52.776 1.00 33.82 126 ARG B N 1
ATOM 2246 C CA . ARG B 1 128 ? 20.615 12.792 52.825 1.00 33.66 126 ARG B CA 1
ATOM 2247 C C . ARG B 1 128 ? 21.340 13.441 53.973 1.00 31.98 126 ARG B C 1
ATOM 2248 O O . ARG B 1 128 ? 21.858 14.556 53.805 1.00 31.46 126 ARG B O 1
ATOM 2256 N N . ASP B 1 129 ? 21.353 12.803 55.170 1.00 30.13 127 ASP B N 1
ATOM 2257 C CA . ASP B 1 129 ? 21.940 13.498 56.355 1.00 28.11 127 ASP B CA 1
ATOM 2258 C C . ASP B 1 129 ? 23.430 13.824 56.034 1.00 26.27 127 ASP B C 1
ATOM 2259 O O . ASP B 1 129 ? 23.871 14.851 56.390 1.00 26.07 127 ASP B O 1
ATOM 2264 N N . LEU B 1 130 ? 24.161 12.974 55.336 1.00 25.25 128 LEU B N 1
ATOM 2265 C CA . LEU B 1 130 ? 25.582 13.314 54.959 1.00 26.12 128 LEU B CA 1
ATOM 2266 C C . LEU B 1 130 ? 25.626 14.549 54.030 1.00 25.98 128 LEU B C 1
ATOM 2267 O O . LEU B 1 130 ? 26.482 15.459 54.187 1.00 25.57 128 LEU B O 1
ATOM 2272 N N . ILE B 1 131 ? 24.691 14.570 53.060 1.00 24.67 129 ILE B N 1
ATOM 2273 C CA . ILE B 1 131 ? 24.660 15.603 52.066 1.00 24.87 129 ILE B CA 1
ATOM 2274 C C . ILE B 1 131 ? 24.338 16.898 52.728 1.00 23.41 129 ILE B C 1
ATOM 2275 O O . ILE B 1 131 ? 24.931 17.905 52.449 1.00 21.76 129 ILE B O 1
ATOM 2280 N N . THR B 1 132 ? 23.368 16.880 53.634 1.00 24.16 130 THR B N 1
ATOM 2281 C CA . THR B 1 132 ? 22.894 18.145 54.200 1.00 22.90 130 THR B CA 1
ATOM 2282 C C . THR B 1 132 ? 23.897 18.691 55.185 1.00 21.65 130 THR B C 1
ATOM 2283 O O . THR B 1 132 ? 24.027 19.897 55.306 1.00 19.90 130 THR B O 1
ATOM 2287 N N . ASP B 1 133 ? 24.510 17.821 55.976 1.00 21.91 131 ASP B N 1
ATOM 2288 C CA . ASP B 1 133 ? 25.639 18.246 56.823 1.00 23.20 131 ASP B CA 1
ATOM 2289 C C . ASP B 1 133 ? 26.767 18.927 56.034 1.00 21.65 131 ASP B C 1
ATOM 2290 O O . ASP B 1 133 ? 27.316 19.971 56.428 1.00 23.82 131 ASP B O 1
ATOM 2295 N N . THR B 1 134 ? 27.135 18.302 54.934 1.00 21.52 132 THR B N 1
ATOM 2296 C CA . THR B 1 134 ? 28.168 18.840 54.016 1.00 18.98 132 THR B CA 1
ATOM 2297 C C . THR B 1 134 ? 27.735 20.175 53.398 1.00 19.51 132 THR B C 1
ATOM 2298 O O . THR B 1 134 ? 28.484 21.098 53.361 1.00 16.39 132 THR B O 1
ATOM 2302 N N . LEU B 1 135 ? 26.491 20.295 52.907 1.00 18.49 133 LEU B N 1
ATOM 2303 C CA . LEU B 1 135 ? 26.045 21.546 52.375 1.00 19.82 133 LEU B CA 1
ATOM 2304 C C . LEU B 1 135 ? 26.041 22.607 53.423 1.00 19.88 133 LEU B C 1
ATOM 2305 O O . LEU B 1 135 ? 26.309 23.698 53.091 1.00 19.48 133 LEU B O 1
ATOM 2310 N N . ARG B 1 136 ? 25.647 22.294 54.665 1.00 19.85 134 ARG B N 1
ATOM 2311 C CA . ARG B 1 136 ? 25.596 23.279 55.692 1.00 22.08 134 ARG B CA 1
ATOM 2312 C C . ARG B 1 136 ? 27.037 23.779 55.931 1.00 20.62 134 ARG B C 1
ATOM 2313 O O . ARG B 1 136 ? 27.310 24.975 56.000 1.00 19.42 134 ARG B O 1
ATOM 2321 N N . THR B 1 137 ? 27.966 22.869 55.967 1.00 19.43 135 THR B N 1
ATOM 2322 C CA . THR B 1 137 ? 29.446 23.268 56.148 1.00 19.55 135 THR B CA 1
ATOM 2323 C C . THR B 1 137 ? 29.892 24.242 55.075 1.00 19.96 135 THR B C 1
ATOM 2324 O O . THR B 1 137 ? 30.414 25.312 55.366 1.00 20.89 135 THR B O 1
ATOM 2328 N N . LEU B 1 138 ? 29.672 23.896 53.814 1.00 21.30 136 LEU B N 1
ATOM 2329 C CA . LEU B 1 138 ? 30.059 24.765 52.681 1.00 19.69 136 LEU B CA 1
ATOM 2330 C C . LEU B 1 138 ? 29.433 26.161 52.802 1.00 18.77 136 LEU B C 1
ATOM 2331 O O . LEU B 1 138 ? 30.031 27.138 52.486 1.00 15.15 136 LEU B O 1
ATOM 2336 N N . HIS B 1 139 ? 28.125 26.191 53.041 1.00 17.80 137 HIS B N 1
ATOM 2337 C CA . HIS B 1 139 ? 27.401 27.428 53.117 1.00 20.17 137 HIS B CA 1
ATOM 2338 C C . HIS B 1 139 ? 27.773 28.322 54.278 1.00 21.50 137 HIS B C 1
ATOM 2339 O O . HIS B 1 139 ? 27.761 29.546 54.137 1.00 21.97 137 HIS B O 1
ATOM 2346 N N . SER B 1 140 ? 27.982 27.713 55.454 1.00 22.55 138 SER B N 1
ATOM 2347 C CA . SER B 1 140 ? 28.426 28.505 56.625 1.00 22.07 138 SER B CA 1
ATOM 2348 C C . SER B 1 140 ? 29.799 29.010 56.395 1.00 21.56 138 SER B C 1
ATOM 2349 O O . SER B 1 140 ? 30.108 30.162 56.705 1.00 23.25 138 SER B O 1
ATOM 2352 N N . SER B 1 141 ? 30.668 28.181 55.839 1.00 21.97 139 SER B N 1
ATOM 2353 C CA . SER B 1 141 ? 32.042 28.656 55.520 1.00 23.68 139 SER B CA 1
ATOM 2354 C C . SER B 1 141 ? 31.996 29.753 54.426 1.00 23.28 139 SER B C 1
ATOM 2355 O O . SER B 1 141 ? 32.793 30.690 54.458 1.00 24.23 139 SER B O 1
ATOM 2358 N N . GLY B 1 142 ? 31.056 29.627 53.486 1.00 23.68 140 GLY B N 1
ATOM 2359 C CA . GLY B 1 142 ? 30.802 30.662 52.412 1.00 21.00 140 GLY B CA 1
ATOM 2360 C C . GLY B 1 142 ? 30.353 31.982 53.044 1.00 21.56 140 GLY B C 1
ATOM 2361 O O . GLY B 1 142 ? 30.779 33.033 52.613 1.00 20.50 140 GLY B O 1
ATOM 2362 N N . GLU B 1 143 ? 29.465 31.935 54.056 1.00 21.53 141 GLU B N 1
ATOM 2363 C CA . GLU B 1 143 ? 29.022 33.162 54.734 1.00 22.19 141 GLU B CA 1
ATOM 2364 C C . GLU B 1 143 ? 30.229 33.836 55.336 1.00 20.08 141 GLU B C 1
ATOM 2365 O O . GLU B 1 143 ? 30.457 35.044 55.171 1.00 22.43 141 GLU B O 1
ATOM 2371 N N . VAL B 1 144 ? 30.940 33.085 56.128 1.00 19.75 142 VAL B N 1
ATOM 2372 C CA . VAL B 1 144 ? 32.179 33.570 56.759 1.00 20.06 142 VAL B CA 1
ATOM 2373 C C . VAL B 1 144 ? 33.213 34.122 55.764 1.00 23.01 142 VAL B C 1
ATOM 2374 O O . VAL B 1 144 ? 33.803 35.227 55.994 1.00 22.70 142 VAL B O 1
ATOM 2378 N N . ALA B 1 145 ? 33.461 33.417 54.644 1.00 22.54 143 ALA B N 1
ATOM 2379 C CA . ALA B 1 145 ? 34.479 33.935 53.634 1.00 22.95 143 ALA B CA 1
ATOM 2380 C C . ALA B 1 145 ? 33.988 35.190 52.963 1.00 24.85 143 ALA B C 1
ATOM 2381 O O . ALA B 1 145 ? 34.747 36.106 52.670 1.00 28.36 143 ALA B O 1
ATOM 2383 N N . LEU B 1 146 ? 32.698 35.250 52.676 1.00 24.25 144 LEU B N 1
ATOM 2384 C CA . LEU B 1 146 ? 32.120 36.401 52.032 1.00 25.46 144 LEU B CA 1
ATOM 2385 C C . LEU B 1 146 ? 32.324 37.696 52.879 1.00 27.06 144 LEU B C 1
ATOM 2386 O O . LEU B 1 146 ? 32.791 38.747 52.384 1.00 24.41 144 LEU B O 1
ATOM 2391 N N . ILE B 1 147 ? 31.890 37.613 54.132 1.00 26.67 145 ILE B N 1
ATOM 2392 C CA . ILE B 1 147 ? 32.000 38.737 55.072 1.00 27.53 145 ILE B CA 1
ATOM 2393 C C . ILE B 1 147 ? 33.457 39.125 55.337 1.00 27.47 145 ILE B C 1
ATOM 2394 O O . ILE B 1 147 ? 33.788 40.327 55.350 1.00 28.05 145 ILE B O 1
ATOM 2399 N N . ARG B 1 148 ? 34.317 38.142 55.537 1.00 28.10 146 ARG B N 1
ATOM 2400 C CA . ARG B 1 148 ? 35.793 38.364 55.692 1.00 30.03 146 ARG B CA 1
ATOM 2401 C C . ARG B 1 148 ? 36.517 38.962 54.482 1.00 32.83 146 ARG B C 1
ATOM 2402 O O . ARG B 1 148 ? 37.471 39.802 54.591 1.00 32.93 146 ARG B O 1
ATOM 2410 N N . THR B 1 149 ? 36.065 38.563 53.301 1.00 33.49 147 THR B N 1
ATOM 2411 C CA . THR B 1 149 ? 36.578 39.184 52.068 1.00 33.50 147 THR B CA 1
ATOM 2412 C C . THR B 1 149 ? 36.233 40.704 51.935 1.00 33.93 147 THR B C 1
ATOM 2413 O O . THR B 1 149 ? 37.087 41.482 51.582 1.00 31.95 147 THR B O 1
ATOM 2417 N N . LEU B 1 150 ? 34.981 41.052 52.221 1.00 35.34 148 LEU B N 1
ATOM 2418 C CA . LEU B 1 150 ? 34.392 42.364 52.019 1.00 36.78 148 LEU B CA 1
ATOM 2419 C C . LEU B 1 150 ? 34.632 43.353 53.185 1.00 40.02 148 LEU B C 1
ATOM 2420 O O . LEU B 1 150 ? 34.300 44.553 53.081 1.00 38.98 148 LEU B O 1
ATOM 2433 N N . ARG B 1 152 ? 37.151 45.113 54.700 1.00 49.57 150 ARG B N 1
ATOM 2434 C CA . ARG B 1 152 ? 37.868 46.359 54.336 1.00 52.25 150 ARG B CA 1
ATOM 2435 C C . ARG B 1 152 ? 36.969 47.380 53.608 1.00 52.06 150 ARG B C 1
ATOM 2436 O O . ARG B 1 152 ? 36.978 48.585 53.915 1.00 53.44 150 ARG B O 1
ATOM 2444 N N . THR B 1 153 ? 36.156 46.865 52.691 1.00 50.39 151 THR B N 1
ATOM 2445 C CA . THR B 1 153 ? 35.594 47.615 51.604 1.00 49.35 151 THR B CA 1
ATOM 2446 C C . THR B 1 153 ? 34.439 48.518 52.017 1.00 50.06 151 THR B C 1
ATOM 2447 O O . THR B 1 153 ? 34.093 49.442 51.276 1.00 50.37 151 THR B O 1
ATOM 2451 N N . GLY B 1 154 ? 33.801 48.258 53.159 1.00 49.25 152 GLY B N 1
ATOM 2452 C CA . GLY B 1 154 ? 32.662 49.109 53.541 1.00 48.01 152 GLY B CA 1
ATOM 2453 C C . GLY B 1 154 ? 31.458 49.024 52.617 1.00 47.51 152 GLY B C 1
ATOM 2454 O O . GLY B 1 154 ? 30.485 49.817 52.729 1.00 47.55 152 GLY B O 1
ATOM 2455 N N . TRP B 1 155 ? 31.539 48.053 51.694 1.00 45.66 153 TRP B N 1
ATOM 2456 C CA . TRP B 1 155 ? 30.433 47.617 50.833 1.00 43.41 153 TRP B CA 1
ATOM 2457 C C . TRP B 1 155 ? 29.641 46.459 51.431 1.00 42.40 153 TRP B C 1
ATOM 2458 O O . TRP B 1 155 ? 30.212 45.451 51.873 1.00 41.91 153 TRP B O 1
ATOM 2469 N N . GLN B 1 156 ? 28.324 46.589 51.372 1.00 42.28 154 GLN B N 1
ATOM 2470 C CA . GLN B 1 156 ? 27.429 45.654 51.957 1.00 42.54 154 GLN B CA 1
ATOM 2471 C C . GLN B 1 156 ? 26.640 44.895 50.857 1.00 42.22 154 GLN B C 1
ATOM 2472 O O . GLN B 1 156 ? 26.066 45.470 49.912 1.00 41.20 154 GLN B O 1
ATOM 2478 N N . LEU B 1 157 ? 26.609 43.586 51.010 1.00 39.54 155 LEU B N 1
ATOM 2479 C CA . LEU B 1 157 ? 25.945 42.736 50.094 1.00 38.30 155 LEU B CA 1
ATOM 2480 C C . LEU B 1 157 ? 24.515 43.137 50.067 1.00 36.88 155 LEU B C 1
ATOM 2481 O O . LEU B 1 157 ? 24.023 43.641 51.064 1.00 35.57 155 LEU B O 1
ATOM 2486 N N . ARG B 1 158 ? 23.843 42.865 48.946 1.00 35.23 156 ARG B N 1
ATOM 2487 C CA . ARG B 1 158 ? 22.460 43.295 48.704 1.00 34.80 156 ARG B CA 1
ATOM 2488 C C . ARG B 1 158 ? 21.407 42.464 49.365 1.00 34.38 156 ARG B C 1
ATOM 2489 O O . ARG B 1 158 ? 20.407 43.018 49.823 1.00 35.97 156 ARG B O 1
ATOM 2497 N N . ALA B 1 159 ? 21.582 41.138 49.457 1.00 30.43 157 ALA B N 1
ATOM 2498 C CA . ALA B 1 159 ? 20.649 40.415 50.218 1.00 27.78 157 ALA B CA 1
ATOM 2499 C C . ALA B 1 159 ? 21.372 39.888 51.483 1.00 27.65 157 ALA B C 1
ATOM 2500 O O . ALA B 1 159 ? 22.608 40.054 51.649 1.00 27.40 157 ALA B O 1
ATOM 2502 N N . GLY B 1 160 ? 20.612 39.200 52.325 1.00 25.89 158 GLY B N 1
ATOM 2503 C CA . GLY B 1 160 ? 21.142 38.488 53.498 1.00 25.41 158 GLY B CA 1
ATOM 2504 C C . GLY B 1 160 ? 22.368 37.627 53.180 1.00 24.90 158 GLY B C 1
ATOM 2505 O O . GLY B 1 160 ? 22.413 36.904 52.143 1.00 23.61 158 GLY B O 1
ATOM 2506 N N . ILE B 1 161 ? 23.341 37.630 54.085 1.00 23.92 159 ILE B N 1
ATOM 2507 C CA . ILE B 1 161 ? 24.551 36.785 53.903 1.00 22.88 159 ILE B CA 1
ATOM 2508 C C . ILE B 1 161 ? 24.221 35.299 53.637 1.00 24.08 159 ILE B C 1
ATOM 2509 O O . ILE B 1 161 ? 24.918 34.680 52.870 1.00 25.16 159 ILE B O 1
ATOM 2514 N N . ASP B 1 162 ? 23.098 34.784 54.161 1.00 23.36 160 ASP B N 1
ATOM 2515 C CA . ASP B 1 162 ? 22.743 33.357 53.998 1.00 23.62 160 ASP B CA 1
ATOM 2516 C C . ASP B 1 162 ? 22.223 33.131 52.562 1.00 23.44 160 ASP B C 1
ATOM 2517 O O . ASP B 1 162 ? 22.494 32.124 51.950 1.00 21.78 160 ASP B O 1
ATOM 2522 N N . VAL B 1 163 ? 21.563 34.165 52.033 1.00 24.54 161 VAL B N 1
ATOM 2523 C CA . VAL B 1 163 ? 20.945 34.101 50.702 1.00 25.30 161 VAL B CA 1
ATOM 2524 C C . VAL B 1 163 ? 22.106 34.224 49.731 1.00 24.85 161 VAL B C 1
ATOM 2525 O O . VAL B 1 163 ? 22.127 33.493 48.757 1.00 25.40 161 VAL B O 1
ATOM 2529 N N . GLU B 1 164 ? 23.082 35.063 50.039 1.00 24.00 162 GLU B N 1
ATOM 2530 C CA . GLU B 1 164 ? 24.237 35.214 49.158 1.00 24.15 162 GLU B CA 1
ATOM 2531 C C . GLU B 1 164 ? 25.108 33.947 49.034 1.00 23.98 162 GLU B C 1
ATOM 2532 O O . GLU B 1 164 ? 25.690 33.688 47.988 1.00 22.33 162 GLU B O 1
ATOM 2538 N N . SER B 1 165 ? 25.254 33.215 50.154 1.00 21.61 163 SER B N 1
ATOM 2539 C CA . SER B 1 165 ? 25.993 32.003 50.173 1.00 22.10 163 SER B CA 1
ATOM 2540 C C . SER B 1 165 ? 25.238 30.966 49.325 1.00 19.02 163 SER B C 1
ATOM 2541 O O . SER B 1 165 ? 25.838 30.241 48.533 1.00 21.37 163 SER B O 1
ATOM 2544 N N . LYS B 1 166 ? 23.922 30.925 49.388 1.00 18.38 164 LYS B N 1
ATOM 2545 C CA . LYS B 1 166 ? 23.199 29.975 48.573 1.00 17.94 164 LYS B CA 1
ATOM 2546 C C . LYS B 1 166 ? 23.336 30.343 47.132 1.00 15.79 164 LYS B C 1
ATOM 2547 O O . LYS B 1 166 ? 23.316 29.483 46.332 1.00 16.22 164 LYS B O 1
ATOM 2553 N N . ALA B 1 167 ? 23.394 31.633 46.811 1.00 13.93 165 ALA B N 1
ATOM 2554 C CA . ALA B 1 167 ? 23.436 32.067 45.413 1.00 16.88 165 ALA B CA 1
ATOM 2555 C C . ALA B 1 167 ? 24.834 31.707 44.849 1.00 18.22 165 ALA B C 1
ATOM 2556 O O . ALA B 1 167 ? 24.966 31.200 43.724 1.00 16.80 165 ALA B O 1
ATOM 2558 N N . PHE B 1 168 ? 25.839 31.795 45.706 1.00 16.96 166 PHE B N 1
ATOM 2559 C CA . PHE B 1 168 ? 27.222 31.418 45.296 1.00 17.65 166 PHE B CA 1
ATOM 2560 C C . PHE B 1 168 ? 27.271 29.942 44.973 1.00 17.27 166 PHE B C 1
ATOM 2561 O O . PHE B 1 168 ? 27.618 29.572 43.852 1.00 18.18 166 PHE B O 1
ATOM 2569 N N . TRP B 1 169 ? 26.836 29.082 45.907 1.00 18.75 167 TRP B N 1
ATOM 2570 C CA . TRP B 1 169 ? 26.941 27.646 45.706 1.00 17.62 167 TRP B CA 1
ATOM 2571 C C . TRP B 1 169 ? 26.021 27.128 44.627 1.00 18.41 167 TRP B C 1
ATOM 2572 O O . TRP B 1 169 ? 26.422 26.250 43.901 1.00 18.74 167 TRP B O 1
ATOM 2583 N N . SER B 1 170 ? 24.747 27.615 44.572 1.00 17.50 168 SER B N 1
ATOM 2584 C CA . SER B 1 170 ? 23.890 27.262 43.449 1.00 17.31 168 SER B CA 1
ATOM 2585 C C . SER B 1 170 ? 24.554 27.613 42.094 1.00 14.95 168 SER B C 1
ATOM 2586 O O . SER B 1 170 ? 24.480 26.818 41.163 1.00 13.96 168 SER B O 1
ATOM 2589 N N . ALA B 1 171 ? 25.136 28.794 41.977 1.00 15.28 169 ALA B N 1
ATOM 2590 C CA . ALA B 1 171 ? 25.879 29.118 40.741 1.00 19.05 169 ALA B CA 1
ATOM 2591 C C . ALA B 1 171 ? 26.949 28.115 40.497 1.00 18.09 169 ALA B C 1
ATOM 2592 O O . ALA B 1 171 ? 27.020 27.594 39.392 1.00 18.46 169 ALA B O 1
ATOM 2594 N N . ILE B 1 172 ? 27.821 27.871 41.502 1.00 19.96 170 ILE B N 1
ATOM 2595 C CA . ILE B 1 172 ? 28.937 26.973 41.324 1.00 18.78 170 ILE B CA 1
ATOM 2596 C C . ILE B 1 172 ? 28.505 25.545 40.893 1.00 18.07 170 ILE B C 1
ATOM 2597 O O . ILE B 1 172 ? 29.057 24.990 39.932 1.00 18.19 170 ILE B O 1
ATOM 2602 N N . PHE B 1 173 ? 27.526 24.929 41.561 1.00 18.53 171 PHE B N 1
ATOM 2603 C CA . PHE B 1 173 ? 27.030 23.592 41.167 1.00 16.86 171 PHE B CA 1
ATOM 2604 C C . PHE B 1 173 ? 26.432 23.607 39.759 1.00 19.03 171 PHE B C 1
ATOM 2605 O O . PHE B 1 173 ? 26.672 22.725 38.956 1.00 16.69 171 PHE B O 1
ATOM 2613 N N . GLY B 1 174 ? 25.722 24.664 39.431 1.00 20.46 172 GLY B N 1
ATOM 2614 C CA . GLY B 1 174 ? 25.090 24.798 38.118 1.00 20.93 172 GLY B CA 1
ATOM 2615 C C . GLY B 1 174 ? 26.045 25.048 36.960 1.00 22.34 172 GLY B C 1
ATOM 2616 O O . GLY B 1 174 ? 25.741 24.628 35.819 1.00 24.19 172 GLY B O 1
ATOM 2617 N N . LEU B 1 175 ? 27.199 25.631 37.259 1.00 19.16 173 LEU B N 1
ATOM 2618 C CA . LEU B 1 175 ? 28.259 25.912 36.269 1.00 22.14 173 LEU B CA 1
ATOM 2619 C C . LEU B 1 175 ? 29.175 24.698 36.072 1.00 22.03 173 LEU B C 1
ATOM 2620 O O . LEU B 1 175 ? 29.529 24.315 34.911 1.00 19.08 173 LEU B O 1
ATOM 2625 N N . VAL B 1 176 ? 29.488 24.019 37.180 1.00 21.53 174 VAL B N 1
ATOM 2626 C CA . VAL B 1 176 ? 30.418 22.926 37.104 1.00 22.94 174 VAL B CA 1
ATOM 2627 C C . VAL B 1 176 ? 29.764 21.813 36.304 1.00 25.03 174 VAL B C 1
ATOM 2628 O O . VAL B 1 176 ? 30.437 21.122 35.524 1.00 23.72 174 VAL B O 1
ATOM 2632 N N . ILE B 1 177 ? 28.440 21.643 36.492 1.00 26.28 175 ILE B N 1
ATOM 2633 C CA . ILE B 1 177 ? 27.764 20.565 35.778 1.00 26.91 175 ILE B CA 1
ATOM 2634 C C . ILE B 1 177 ? 27.750 20.733 34.279 1.00 26.75 175 ILE B C 1
ATOM 2635 O O . ILE B 1 177 ? 27.779 19.751 33.575 1.00 25.74 175 ILE B O 1
ATOM 2640 N N . GLN B 1 178 ? 27.595 21.954 33.822 1.00 28.72 176 GLN B N 1
ATOM 2641 C CA . GLN B 1 178 ? 27.675 22.293 32.389 1.00 30.85 176 GLN B CA 1
ATOM 2642 C C . GLN B 1 178 ? 29.029 22.016 31.765 1.00 34.64 176 GLN B C 1
ATOM 2643 O O . GLN B 1 178 ? 29.127 21.409 30.701 1.00 34.04 176 GLN B O 1
ATOM 2649 N N . LYS B 1 179 ? 30.087 22.468 32.442 1.00 37.95 177 LYS B N 1
ATOM 2650 C CA . LYS B 1 179 ? 31.440 22.429 31.912 1.00 41.86 177 LYS B CA 1
ATOM 2651 C C . LYS B 1 179 ? 31.773 21.013 31.594 1.00 43.62 177 LYS B C 1
ATOM 2652 O O . LYS B 1 179 ? 32.568 20.756 30.674 1.00 44.65 177 LYS B O 1
ATOM 2658 N N . THR B 1 180 ? 31.173 20.120 32.390 1.00 45.54 178 THR B N 1
ATOM 2659 C CA . THR B 1 180 ? 31.177 18.671 32.242 1.00 47.31 178 THR B CA 1
ATOM 2660 C C . THR B 1 180 ? 30.744 18.215 30.842 1.00 47.87 178 THR B C 1
ATOM 2661 O O . THR B 1 180 ? 31.189 17.169 30.405 1.00 47.32 178 THR B O 1
ATOM 2665 N N . ALA B 1 181 ? 29.888 18.993 30.147 1.00 49.49 179 ALA B N 1
ATOM 2666 C CA . ALA B 1 181 ? 29.681 18.839 28.664 1.00 48.83 179 ALA B CA 1
ATOM 2667 C C . ALA B 1 181 ? 29.583 20.140 27.865 1.00 48.85 179 ALA B C 1
ATOM 2668 O O . ALA B 1 181 ? 30.582 20.744 27.476 1.00 49.22 179 ALA B O 1
ATOM 2670 N N . SER B 1 189 ? 34.350 28.272 30.655 1.00 51.35 187 SER B N 1
ATOM 2671 C CA . SER B 1 189 ? 35.008 29.574 30.626 1.00 51.11 187 SER B CA 1
ATOM 2672 C C . SER B 1 189 ? 34.898 30.187 32.009 1.00 50.73 187 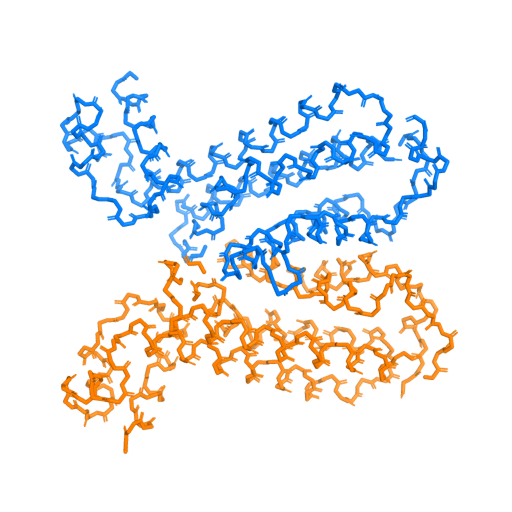SER B C 1
ATOM 2673 O O . SER B 1 189 ? 33.787 30.342 32.575 1.00 51.05 187 SER B O 1
ATOM 2676 N N . LEU B 1 190 ? 36.067 30.503 32.552 1.00 49.97 188 LEU B N 1
ATOM 2677 C CA . LEU B 1 190 ? 36.218 30.917 33.932 1.00 48.51 188 LEU B CA 1
ATOM 2678 C C . LEU B 1 190 ? 35.802 32.369 33.981 1.00 46.17 188 LEU B C 1
ATOM 2679 O O . LEU B 1 190 ? 35.221 32.820 34.954 1.00 45.13 188 LEU B O 1
ATOM 2684 N N . GLU B 1 191 ? 36.089 33.087 32.900 1.00 44.88 189 GLU B N 1
ATOM 2685 C CA . GLU B 1 191 ? 35.680 34.496 32.763 1.00 45.05 189 GLU B CA 1
ATOM 2686 C C . GLU B 1 191 ? 34.145 34.639 32.816 1.00 42.45 189 GLU B C 1
ATOM 2687 O O . GLU B 1 191 ? 33.605 35.503 33.481 1.00 42.32 189 GLU B O 1
ATOM 2693 N N . GLU B 1 192 ? 33.454 33.753 32.131 1.00 40.13 190 GLU B N 1
ATOM 2694 C CA . GLU B 1 192 ? 31.997 33.746 32.168 1.00 39.37 190 GLU B CA 1
ATOM 2695 C C . GLU B 1 192 ? 31.485 33.382 33.544 1.00 36.15 190 GLU B C 1
ATOM 2696 O O . GLU B 1 192 ? 30.511 33.905 34.003 1.00 35.19 190 GLU B O 1
ATOM 2702 N N . ALA B 1 193 ? 32.190 32.467 34.203 1.00 34.35 191 ALA B N 1
ATOM 2703 C CA . ALA B 1 193 ? 31.774 31.877 35.473 1.00 32.20 191 ALA B CA 1
ATOM 2704 C C . ALA B 1 193 ? 31.923 32.978 36.558 1.00 31.08 191 ALA B C 1
ATOM 2705 O O . ALA B 1 193 ? 31.004 33.240 37.330 1.00 29.35 191 ALA B O 1
ATOM 2707 N N . VAL B 1 194 ? 33.068 33.664 36.562 1.00 31.03 192 VAL B N 1
ATOM 2708 C CA . VAL B 1 194 ? 33.308 34.803 37.456 1.00 31.24 192 VAL B CA 1
ATOM 2709 C C . VAL B 1 194 ? 32.296 35.899 37.190 1.00 30.11 192 VAL B C 1
ATOM 2710 O O . VAL B 1 194 ? 31.684 36.397 38.133 1.00 31.33 192 VAL B O 1
ATOM 2714 N N . ALA B 1 195 ? 32.052 36.252 35.930 1.00 29.22 193 ALA B N 1
ATOM 2715 C CA . ALA B 1 195 ? 30.979 37.251 35.641 1.00 27.87 193 ALA B CA 1
ATOM 2716 C C . ALA B 1 195 ? 29.599 36.892 36.117 1.00 29.16 193 ALA B C 1
ATOM 2717 O O . ALA B 1 195 ? 28.822 37.768 36.456 1.00 30.56 193 ALA B O 1
ATOM 2719 N N . VAL B 1 196 ? 29.281 35.595 36.134 1.00 29.19 194 VAL B N 1
ATOM 2720 C CA . VAL B 1 196 ? 28.032 35.090 36.706 1.00 29.25 194 VAL B CA 1
ATOM 2721 C C . VAL B 1 196 ? 27.965 35.440 38.224 1.00 27.69 194 VAL B C 1
ATOM 2722 O O . VAL B 1 196 ? 26.937 35.932 38.727 1.00 24.49 194 VAL B O 1
ATOM 2726 N N . ILE B 1 197 ? 29.089 35.226 38.915 1.00 26.77 195 ILE B N 1
ATOM 2727 C CA . ILE B 1 197 ? 29.143 35.384 40.368 1.00 27.77 195 ILE B CA 1
ATOM 2728 C C . ILE B 1 197 ? 29.022 36.886 40.626 1.00 28.73 195 ILE B C 1
ATOM 2729 O O . ILE B 1 197 ? 28.124 37.349 41.374 1.00 30.10 195 ILE B O 1
ATOM 2734 N N . PHE B 1 198 ? 29.885 37.648 39.954 1.00 29.60 196 PHE B N 1
ATOM 2735 C CA . PHE B 1 198 ? 29.767 39.149 39.952 1.00 31.56 196 PHE B CA 1
ATOM 2736 C C . PHE B 1 198 ? 28.386 39.700 39.753 1.00 31.31 196 PHE B C 1
ATOM 2737 O O . PHE B 1 198 ? 28.041 40.587 40.516 1.00 34.80 196 PHE B O 1
ATOM 2745 N N . ALA B 1 199 ? 27.617 39.218 38.757 1.00 31.84 197 ALA B N 1
ATOM 2746 C CA . ALA B 1 199 ? 26.204 39.669 38.499 1.00 29.40 197 ALA B CA 1
ATOM 2747 C C . ALA B 1 199 ? 25.175 39.293 39.597 1.00 30.66 197 ALA B C 1
ATOM 2748 O O . ALA B 1 199 ? 24.333 40.113 40.048 1.00 30.43 197 ALA B O 1
ATOM 2750 N N . ASN B 1 200 ? 25.191 38.023 39.969 1.00 30.00 198 ASN B N 1
ATOM 2751 C CA . ASN B 1 200 ? 24.305 37.498 40.998 1.00 30.11 198 ASN B CA 1
ATOM 2752 C C . ASN B 1 200 ? 24.457 38.192 42.314 1.00 31.29 198 ASN B C 1
ATOM 2753 O O . ASN B 1 200 ? 23.490 38.330 43.026 1.00 31.51 198 ASN B O 1
ATOM 2758 N N . LEU B 1 201 ? 25.649 38.706 42.571 1.00 32.29 199 LEU B N 1
ATOM 2759 C CA . LEU B 1 201 ? 25.947 39.408 43.792 1.00 36.65 199 LEU B CA 1
ATOM 2760 C C . LEU B 1 201 ? 25.906 40.945 43.617 1.00 38.06 199 LEU B C 1
ATOM 2761 O O . LEU B 1 201 ? 26.044 41.692 44.594 1.00 37.45 199 LEU B O 1
ATOM 2766 N N . GLN B 1 202 ? 25.713 41.409 42.381 1.00 38.75 200 GLN B N 1
ATOM 2767 C CA . GLN B 1 202 ? 25.854 42.853 42.043 1.00 40.36 200 GLN B CA 1
ATOM 2768 C C . GLN B 1 202 ? 27.060 43.521 42.702 1.00 41.42 200 GLN B C 1
ATOM 2769 O O . GLN B 1 202 ? 26.919 44.576 43.325 1.00 43.16 200 GLN B O 1
ATOM 2775 N N . ILE B 1 203 ? 28.248 42.928 42.608 1.00 44.10 201 ILE B N 1
ATOM 2776 C CA . ILE B 1 203 ? 29.411 43.567 43.257 1.00 45.16 201 ILE B CA 1
ATOM 2777 C C . ILE B 1 203 ? 29.897 44.649 42.290 1.00 46.69 201 ILE B C 1
ATOM 2778 O O . ILE B 1 203 ? 30.305 44.333 41.170 1.00 47.19 201 ILE B O 1
ATOM 2783 N N . PRO B 1 204 ? 29.823 45.931 42.697 1.00 47.46 202 PRO B N 1
ATOM 2784 C CA . PRO B 1 204 ? 30.264 47.001 41.791 1.00 48.03 202 PRO B CA 1
ATOM 2785 C C . PRO B 1 204 ? 31.742 46.830 41.379 1.00 48.06 202 PRO B C 1
ATOM 2786 O O . PRO B 1 204 ? 32.536 46.326 42.166 1.00 46.78 202 PRO B O 1
ATOM 2790 N N . GLU B 1 205 ? 32.088 47.241 40.159 1.00 48.31 203 GLU B N 1
ATOM 2791 C CA . GLU B 1 205 ? 33.487 47.315 39.711 1.00 49.59 203 GLU B CA 1
ATOM 2792 C C . GLU B 1 205 ? 34.519 47.831 40.752 1.00 48.75 203 GLU B C 1
ATOM 2793 O O . GLU B 1 205 ? 35.578 47.221 40.957 1.00 49.75 203 GLU B O 1
ATOM 2799 N N . THR B 1 206 ? 34.219 48.940 41.431 1.00 48.13 204 THR B N 1
ATOM 2800 C CA . THR B 1 206 ? 35.198 49.574 42.346 1.00 46.80 204 THR B CA 1
ATOM 2801 C C . THR B 1 206 ? 35.442 48.765 43.613 1.00 45.22 204 THR B C 1
ATOM 2802 O O . THR B 1 206 ? 36.538 48.805 44.199 1.00 44.53 204 THR B O 1
ATOM 2806 N N . VAL B 1 207 ? 34.391 48.043 44.024 1.00 43.99 205 VAL B N 1
ATOM 2807 C CA . VAL B 1 207 ? 34.468 47.022 45.091 1.00 42.64 205 VAL B CA 1
ATOM 2808 C C . VAL B 1 207 ? 35.411 45.882 44.676 1.00 40.51 205 VAL B C 1
ATOM 2809 O O . VAL B 1 207 ? 36.310 45.534 45.418 1.00 40.55 205 VAL B O 1
ATOM 2813 N N . ARG B 1 208 ? 35.251 45.377 43.456 1.00 40.52 206 ARG B N 1
ATOM 2814 C CA . ARG B 1 208 ? 36.139 44.345 42.884 1.00 41.39 206 ARG B CA 1
ATOM 2815 C C . ARG B 1 208 ? 37.618 44.732 42.923 1.00 42.56 206 ARG B C 1
ATOM 2816 O O . ARG B 1 208 ? 38.485 43.899 43.165 1.00 42.98 206 ARG B O 1
ATOM 2824 N N . ASN B 1 209 ? 37.877 46.017 42.706 1.00 44.03 207 ASN B N 1
ATOM 2825 C CA . ASN B 1 209 ? 39.243 46.571 42.654 1.00 45.20 207 ASN B CA 1
ATOM 2826 C C . ASN B 1 209 ? 39.800 46.948 43.987 1.00 44.90 207 ASN B C 1
ATOM 2827 O O . ASN B 1 209 ? 41.010 47.125 44.107 1.00 45.38 207 ASN B O 1
ATOM 2832 N N . THR B 1 210 ? 38.921 47.042 44.990 1.00 45.29 208 THR B N 1
ATOM 2833 C CA . THR B 1 210 ? 39.329 47.313 46.374 1.00 46.25 208 THR B CA 1
ATOM 2834 C C . THR B 1 210 ? 40.188 46.211 46.955 1.00 47.23 208 THR B C 1
ATOM 2835 O O . THR B 1 210 ? 39.830 45.007 46.908 1.00 45.60 208 THR B O 1
ATOM 2839 N N . SER B 1 211 ? 41.305 46.655 47.525 1.00 47.34 209 SER B N 1
ATOM 2840 C CA . SER B 1 211 ? 42.229 45.788 48.205 1.00 49.72 209 SER B CA 1
ATOM 2841 C C . SER B 1 211 ? 41.688 45.094 49.453 1.00 50.24 209 SER B C 1
ATOM 2842 O O . SER B 1 211 ? 40.722 45.539 50.083 1.00 50.88 209 SER B O 1
ATOM 2845 N N . ILE B 1 212 ? 42.327 43.973 49.766 1.00 50.97 210 ILE B N 1
ATOM 2846 C CA . ILE B 1 212 ? 41.821 42.965 50.686 1.00 52.11 210 ILE B CA 1
ATOM 2847 C C . ILE B 1 212 ? 42.911 42.705 51.727 1.00 52.06 210 ILE B C 1
ATOM 2848 O O . ILE B 1 212 ? 42.616 42.207 52.822 1.00 53.66 210 ILE B O 1
#